Protein AF-A0A1Q6ZT71-F1 (afdb_monomer_lite)

pLDDT: mean 72.49, std 16.99, range [32.69, 92.81]

Structure (mmCIF, N/CA/C/O backbone):
data_AF-A0A1Q6ZT71-F1
#
_entry.id   AF-A0A1Q6ZT71-F1
#
loop_
_atom_site.group_PDB
_atom_site.id
_atom_site.type_symbol
_atom_site.label_atom_id
_atom_site.label_alt_id
_atom_site.label_comp_id
_atom_site.label_asym_id
_atom_site.label_entity_id
_atom_site.label_seq_id
_atom_site.pdbx_PDB_ins_code
_atom_site.Cartn_x
_atom_site.Cartn_y
_atom_site.Cartn_z
_atom_site.occupancy
_atom_site.B_iso_or_equiv
_atom_site.auth_seq_id
_atom_site.auth_comp_id
_atom_site.auth_asym_id
_atom_site.auth_atom_id
_atom_site.pdbx_PDB_model_num
ATOM 1 N N . MET A 1 1 ? -42.199 -24.895 22.092 1.00 34.44 1 MET A N 1
ATOM 2 C CA . MET A 1 1 ? -42.497 -23.673 22.866 1.00 34.44 1 MET A CA 1
ATOM 3 C C . MET A 1 1 ? -41.378 -23.485 23.872 1.00 34.44 1 MET A C 1
ATOM 5 O O . MET A 1 1 ? -41.255 -24.287 24.783 1.00 34.44 1 MET A O 1
ATOM 9 N N . THR A 1 2 ? -40.492 -22.522 23.643 1.00 38.66 2 THR A N 1
ATOM 10 C CA . THR A 1 2 ? -39.396 -22.176 24.557 1.00 38.66 2 THR A CA 1
ATOM 11 C C . THR A 1 2 ? -39.982 -21.386 25.724 1.00 38.66 2 THR A C 1
ATOM 13 O O . THR A 1 2 ? -40.155 -20.174 25.625 1.00 38.66 2 THR A O 1
ATOM 16 N N . THR A 1 3 ? -40.351 -22.063 26.812 1.00 49.91 3 THR A N 1
ATOM 17 C CA . THR A 1 3 ? -40.633 -21.382 28.080 1.00 49.91 3 THR A CA 1
ATOM 18 C C . THR A 1 3 ? -39.360 -20.661 28.517 1.00 49.91 3 THR A C 1
ATOM 20 O O . THR A 1 3 ? -38.264 -21.227 28.502 1.00 49.91 3 THR A O 1
ATOM 23 N N . SER A 1 4 ? -39.465 -19.360 28.792 1.00 68.44 4 SER A N 1
ATOM 24 C CA . SER A 1 4 ? -38.315 -18.566 29.213 1.00 68.44 4 SER A CA 1
ATOM 25 C C . SER A 1 4 ? -37.822 -19.088 30.563 1.00 68.44 4 SER A C 1
ATOM 27 O O . SER A 1 4 ? -38.607 -19.302 31.482 1.00 68.44 4 SER A O 1
ATOM 29 N N . ASP A 1 5 ? -36.510 -19.298 30.702 1.00 80.00 5 ASP A N 1
ATOM 30 C CA . ASP A 1 5 ? -35.925 -19.882 31.918 1.00 80.00 5 ASP A CA 1
ATOM 31 C C . ASP A 1 5 ? -36.259 -19.066 33.182 1.00 80.00 5 ASP A C 1
ATOM 33 O O . ASP A 1 5 ? -36.333 -19.616 34.274 1.00 80.00 5 ASP A O 1
ATOM 37 N N . SER A 1 6 ? -36.529 -17.766 33.027 1.00 82.38 6 SER A N 1
ATOM 38 C CA . SER A 1 6 ? -36.995 -16.875 34.093 1.00 82.38 6 SER A CA 1
ATOM 39 C C . SER A 1 6 ? -38.434 -17.161 34.541 1.00 82.38 6 SER A C 1
ATOM 41 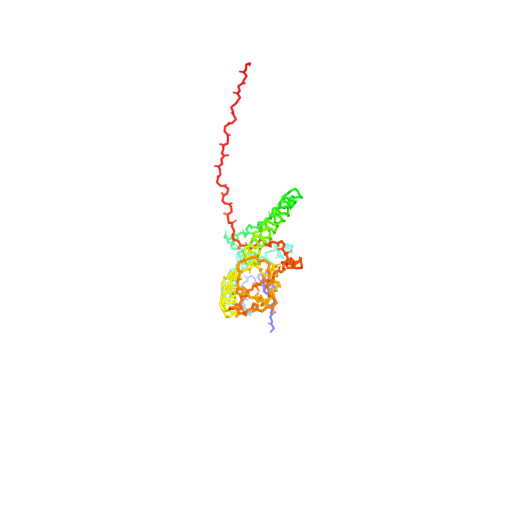O O . SER A 1 6 ? -38.710 -17.097 35.736 1.00 82.38 6 SER A O 1
ATOM 43 N N . ALA A 1 7 ? -39.344 -17.511 33.623 1.00 86.31 7 ALA A N 1
ATOM 44 C CA . ALA A 1 7 ? -40.731 -17.836 33.968 1.00 86.31 7 ALA A CA 1
ATOM 45 C C . ALA A 1 7 ? -40.812 -19.113 34.816 1.00 86.31 7 ALA A C 1
ATOM 47 O O . ALA A 1 7 ? -41.543 -19.156 35.804 1.00 86.31 7 ALA A O 1
ATOM 48 N N . ASP A 1 8 ? -39.993 -20.116 34.495 1.00 88.75 8 ASP A N 1
ATOM 49 C CA . ASP A 1 8 ? -39.930 -21.366 35.259 1.00 88.75 8 ASP A CA 1
ATOM 50 C C . ASP A 1 8 ? -39.398 -21.135 36.686 1.00 88.75 8 ASP A C 1
ATOM 52 O O . ASP A 1 8 ? -39.874 -21.755 37.638 1.00 88.75 8 ASP A O 1
ATOM 56 N N . ARG A 1 9 ? -38.440 -20.211 36.868 1.00 90.12 9 ARG A N 1
ATOM 57 C CA . ARG A 1 9 ? -37.902 -19.836 38.195 1.00 90.12 9 ARG A CA 1
ATOM 58 C C . ARG A 1 9 ? -38.950 -19.122 39.053 1.00 90.12 9 ARG A C 1
ATOM 60 O O . ARG A 1 9 ? -39.059 -19.423 40.239 1.00 90.12 9 ARG A O 1
ATOM 67 N N . ILE A 1 10 ? -39.736 -18.223 38.456 1.00 89.25 10 ILE A N 1
ATOM 68 C CA . ILE A 1 10 ? -40.850 -17.536 39.136 1.00 89.25 10 ILE A CA 1
ATOM 69 C C . ILE A 1 10 ? -41.932 -18.547 39.522 1.00 89.25 10 ILE A C 1
ATOM 71 O O . ILE A 1 10 ? -42.400 -18.557 40.659 1.00 89.25 10 ILE A O 1
ATOM 75 N N . ASN A 1 11 ? -42.284 -19.453 38.607 1.00 91.88 11 ASN A N 1
ATOM 76 C CA . ASN A 1 11 ? -43.250 -20.513 38.884 1.00 91.88 11 ASN A CA 1
ATOM 77 C C . ASN A 1 11 ? -42.773 -21.404 40.046 1.00 91.88 11 ASN A C 1
ATOM 79 O O . ASN A 1 11 ? -43.540 -21.654 40.973 1.00 91.88 11 ASN A O 1
ATOM 83 N N . LEU A 1 12 ? -41.492 -21.800 40.071 1.00 91.50 12 LEU A N 1
ATOM 84 C CA . LEU A 1 12 ? -40.918 -22.545 41.198 1.00 91.50 12 LEU A CA 1
ATOM 85 C C . LEU A 1 12 ? -41.068 -21.792 42.531 1.00 91.50 12 LEU A C 1
ATOM 87 O O . LEU A 1 12 ? -41.497 -22.399 43.511 1.00 91.50 12 LEU A O 1
ATOM 91 N N . PHE A 1 13 ? -40.759 -20.490 42.567 1.00 91.00 13 PHE A N 1
ATOM 92 C CA . PHE A 1 13 ? -40.900 -19.669 43.776 1.00 91.00 13 PHE A CA 1
ATOM 93 C C . PHE A 1 13 ? -42.335 -19.690 44.316 1.00 91.00 13 PHE A C 1
ATOM 95 O O . PHE A 1 13 ? -42.545 -19.980 45.494 1.00 91.00 13 PHE A O 1
ATOM 102 N N . HIS A 1 14 ? -43.333 -19.463 43.457 1.00 90.12 14 HIS A N 1
ATOM 103 C CA . HIS A 1 14 ? -44.736 -19.502 43.876 1.00 90.12 14 HIS A CA 1
ATOM 104 C C . HIS A 1 14 ? -45.157 -20.889 44.372 1.00 90.12 14 HIS A C 1
ATOM 106 O O . HIS A 1 14 ? -45.858 -20.993 45.377 1.00 90.12 14 HIS A O 1
ATOM 112 N N . ARG A 1 15 ? -44.708 -21.969 43.717 1.00 91.94 15 ARG A N 1
ATOM 113 C CA . ARG A 1 15 ? -45.039 -23.343 44.132 1.00 91.94 15 ARG A CA 1
ATOM 114 C C . ARG A 1 15 ? -44.452 -23.706 45.492 1.00 91.94 15 ARG A C 1
ATOM 116 O O . ARG A 1 15 ? -45.143 -24.354 46.266 1.00 91.94 15 ARG A O 1
ATOM 123 N N . MET A 1 16 ? -43.236 -23.252 45.798 1.00 90.81 16 MET A N 1
ATOM 124 C CA . MET A 1 16 ? -42.621 -23.449 47.116 1.00 90.81 16 MET A CA 1
ATOM 125 C C . MET A 1 16 ? -43.431 -22.794 48.245 1.00 90.81 16 MET A C 1
ATOM 127 O O . MET A 1 16 ? -43.514 -23.355 49.331 1.00 90.81 16 MET A O 1
ATOM 131 N N . HIS A 1 17 ? -44.044 -21.634 47.985 1.00 86.69 17 HIS A N 1
ATOM 132 C CA . HIS A 1 17 ? -44.846 -20.911 48.980 1.00 86.69 17 HIS A CA 1
ATOM 133 C C . HIS A 1 17 ? -46.266 -21.467 49.115 1.00 86.69 17 HIS A C 1
ATOM 135 O O . HIS A 1 17 ? -46.798 -21.536 50.218 1.00 86.69 17 HIS A O 1
ATOM 141 N N . LEU A 1 18 ? -46.882 -21.873 48.001 1.00 89.25 18 LEU A N 1
ATOM 142 C CA . LEU A 1 18 ? -48.225 -22.460 48.002 1.00 89.25 18 LEU A CA 1
ATOM 143 C C . LEU A 1 18 ? -48.242 -23.896 48.543 1.00 89.25 18 LEU A C 1
ATOM 145 O O . LEU A 1 18 ? -49.259 -24.339 49.072 1.00 89.25 18 LEU A O 1
ATOM 149 N N . HIS A 1 19 ? -47.135 -24.626 48.392 1.00 88.50 19 HIS A N 1
ATOM 150 C CA . HIS A 1 19 ? -47.026 -26.032 48.763 1.00 88.50 19 HIS A CA 1
ATOM 151 C C . HIS A 1 19 ? -45.699 -26.316 49.489 1.00 88.50 19 HIS A C 1
ATOM 153 O O . HIS A 1 19 ? -44.791 -26.909 48.898 1.00 88.50 19 HIS A O 1
ATOM 159 N N . PRO A 1 20 ? -45.571 -25.924 50.771 1.00 85.06 20 PRO A N 1
ATOM 160 C CA . PRO A 1 20 ? -44.346 -26.151 51.543 1.00 85.06 20 PRO A CA 1
ATOM 161 C C . PRO A 1 20 ? -44.025 -27.643 51.742 1.00 85.06 20 PRO A C 1
ATOM 163 O O . PRO A 1 20 ? -42.860 -28.002 51.894 1.00 85.06 20 PRO A O 1
ATOM 166 N N . ASP A 1 21 ? -45.034 -28.516 51.670 1.00 90.06 21 ASP A N 1
ATOM 167 C CA . ASP A 1 21 ? -44.891 -29.965 51.868 1.00 90.06 21 ASP A CA 1
ATOM 168 C C . ASP A 1 21 ? -44.486 -30.729 50.595 1.00 90.06 21 ASP A C 1
ATOM 170 O O . ASP A 1 21 ? -44.323 -31.952 50.617 1.00 90.06 21 ASP A O 1
ATOM 174 N N . TRP A 1 22 ? -44.354 -30.048 49.452 1.00 91.62 22 TRP A N 1
ATOM 175 C CA . TRP A 1 22 ? -44.015 -30.720 48.200 1.00 91.62 22 TRP A CA 1
ATOM 176 C C . TRP A 1 22 ? -42.551 -31.139 48.138 1.00 91.62 22 TRP A C 1
ATOM 178 O O . TRP A 1 22 ? -41.618 -30.377 48.398 1.00 91.62 22 TRP A O 1
ATOM 188 N N . THR A 1 23 ? -42.345 -32.369 47.678 1.00 92.81 23 THR A N 1
ATOM 189 C CA . THR A 1 23 ? -41.009 -32.890 47.399 1.00 92.81 23 THR A CA 1
ATOM 190 C C . THR A 1 23 ? -40.405 -32.217 46.160 1.00 92.81 23 THR A C 1
ATOM 192 O O . THR A 1 23 ? -41.104 -31.749 45.258 1.00 92.81 23 THR A O 1
ATOM 195 N N . GLN A 1 24 ? -39.073 -32.224 46.059 1.00 91.88 24 GLN A N 1
ATOM 196 C CA . GLN A 1 24 ? -38.352 -31.674 44.899 1.00 91.88 24 GLN A CA 1
ATOM 197 C C . GLN A 1 24 ? -38.750 -32.329 43.566 1.00 91.88 24 GLN A C 1
ATOM 199 O O . GLN A 1 24 ? -38.632 -31.705 42.513 1.00 91.88 24 GLN A O 1
ATOM 204 N N . GLU A 1 25 ? -39.215 -33.579 43.599 1.00 92.38 25 GLU A N 1
ATOM 205 C CA . GLU A 1 25 ? -39.693 -34.299 42.415 1.00 92.38 25 GLU A CA 1
ATOM 206 C C . GLU A 1 25 ? -41.052 -33.779 41.950 1.00 92.38 25 GLU A C 1
ATOM 208 O O . GLU A 1 25 ? -41.221 -33.505 40.763 1.00 92.38 25 GLU A O 1
ATOM 213 N N . GLN A 1 26 ? -41.978 -33.547 42.882 1.00 92.69 26 GLN A N 1
ATOM 214 C CA . GLN A 1 26 ? -43.288 -32.959 42.591 1.00 92.69 26 GLN A CA 1
ATOM 215 C C . GLN A 1 26 ? -43.157 -31.517 42.084 1.00 92.69 26 GLN A C 1
ATOM 217 O O . GLN A 1 26 ? -43.792 -31.147 41.097 1.00 92.69 26 GLN A O 1
ATOM 222 N N . LEU A 1 27 ? -42.262 -30.722 42.683 1.00 92.44 27 LEU A N 1
ATOM 223 C CA . LEU A 1 27 ? -41.936 -29.376 42.198 1.00 92.44 27 LEU A CA 1
ATOM 224 C C . LEU A 1 27 ? -41.345 -29.409 40.778 1.00 92.44 27 LEU A C 1
ATOM 226 O O . LEU A 1 27 ? -41.706 -28.588 39.935 1.00 92.44 27 LEU A O 1
ATOM 230 N N . GLY A 1 28 ? -40.469 -30.376 40.492 1.00 92.69 28 GLY A N 1
ATOM 231 C CA . GLY A 1 28 ? -39.879 -30.557 39.163 1.00 92.69 28 GLY A CA 1
ATOM 232 C C . GLY A 1 28 ? -40.916 -30.927 38.107 1.00 92.69 28 GLY A C 1
ATOM 233 O O . GLY A 1 28 ? -40.934 -30.328 37.033 1.00 92.69 28 GLY A O 1
ATOM 234 N N . GLN A 1 29 ? -41.825 -31.848 38.433 1.00 91.88 29 GLN A N 1
ATOM 235 C CA . GLN A 1 29 ? -42.936 -32.230 37.557 1.00 91.88 29 GLN A CA 1
ATOM 236 C C . GLN A 1 29 ? -43.878 -31.051 37.283 1.00 91.88 29 GLN A C 1
ATOM 238 O O . GLN A 1 29 ? -44.245 -30.826 36.133 1.00 91.88 29 GLN A O 1
ATOM 243 N N . ALA A 1 30 ? -44.212 -30.257 38.305 1.00 90.31 30 ALA A N 1
ATOM 244 C CA . ALA A 1 30 ? -45.113 -29.111 38.173 1.00 90.31 30 ALA A CA 1
ATOM 245 C C . ALA A 1 30 ? -44.533 -27.960 37.327 1.00 90.31 30 ALA A C 1
ATOM 247 O O . ALA A 1 30 ? -45.283 -27.252 36.655 1.00 90.31 30 ALA A O 1
ATOM 248 N N . VAL A 1 31 ? -43.211 -27.761 37.361 1.00 90.31 31 VAL A N 1
ATOM 249 C CA . VAL A 1 31 ? -42.509 -26.711 36.594 1.00 90.31 31 VAL A CA 1
ATOM 250 C C . VAL A 1 31 ? -41.981 -27.239 35.246 1.00 90.31 31 VAL A C 1
ATOM 252 O O . VAL A 1 31 ? -41.587 -26.458 34.386 1.00 90.31 31 VAL A O 1
ATOM 255 N N . GLY A 1 32 ? -41.980 -28.558 35.023 1.00 90.56 32 GLY A N 1
ATOM 256 C CA . GLY A 1 32 ? -41.437 -29.183 33.810 1.00 90.56 32 GLY A CA 1
ATOM 257 C C . GLY A 1 32 ? -39.904 -29.217 33.766 1.00 90.56 32 GLY A C 1
ATOM 258 O O . GLY A 1 32 ? -39.308 -29.127 32.692 1.00 90.56 32 GLY A O 1
ATOM 259 N N . ARG A 1 33 ? -39.237 -29.313 34.925 1.00 90.56 33 ARG A N 1
ATOM 260 C CA . ARG A 1 33 ? -37.768 -29.259 35.066 1.00 90.56 33 ARG A CA 1
ATOM 261 C C . ARG A 1 33 ? -37.219 -30.418 35.902 1.00 90.56 33 ARG A C 1
ATOM 263 O O . ARG A 1 33 ? -37.942 -31.113 36.607 1.00 90.56 33 ARG A O 1
ATOM 270 N N . SER A 1 34 ? -35.906 -30.643 35.821 1.00 91.00 34 SER A N 1
ATOM 271 C CA . SER A 1 34 ? -35.247 -31.737 36.543 1.00 91.00 34 SER A CA 1
ATOM 272 C C . SER A 1 34 ? -35.153 -31.473 38.051 1.00 91.00 34 SER A C 1
ATOM 274 O O . SER A 1 34 ? -34.990 -30.334 38.493 1.00 91.00 34 SER A O 1
ATOM 276 N N . LYS A 1 35 ? -35.120 -32.548 38.851 1.00 91.81 35 LYS A N 1
ATOM 277 C CA . LYS A 1 35 ? -34.871 -32.495 40.306 1.00 91.81 35 LYS A CA 1
ATOM 278 C C . LYS A 1 35 ? -33.600 -31.708 40.663 1.00 91.81 35 LYS A C 1
ATOM 280 O O . LYS A 1 35 ? -33.589 -30.928 41.608 1.00 91.81 35 LYS A O 1
ATOM 285 N N . SER A 1 36 ? -32.534 -31.860 39.872 1.00 88.44 36 SER A N 1
ATOM 286 C CA . SER A 1 36 ? -31.264 -31.139 40.058 1.00 88.44 36 SER A CA 1
ATOM 287 C C . SER A 1 36 ? -31.368 -29.631 39.797 1.00 88.44 36 SER A C 1
ATOM 289 O O . SER A 1 36 ? -30.655 -28.844 40.423 1.00 88.44 36 SER A O 1
ATOM 291 N N . TRP A 1 37 ? -32.254 -29.215 38.889 1.00 91.50 37 TRP A N 1
ATOM 292 C CA . TRP A 1 37 ? -32.551 -27.807 38.636 1.00 91.50 37 TRP A CA 1
ATOM 293 C C . TRP A 1 37 ? -33.351 -27.214 39.801 1.00 91.50 37 TRP A C 1
ATOM 295 O O . TRP A 1 37 ? -32.979 -26.155 40.305 1.00 91.50 37 TRP A O 1
ATOM 305 N N . VAL A 1 38 ? -34.362 -27.943 40.291 1.00 91.31 38 VAL A N 1
ATOM 306 C CA . VAL A 1 38 ? -35.176 -27.545 41.453 1.00 91.31 38 VAL A CA 1
ATOM 307 C C . VAL A 1 38 ? -34.314 -27.384 42.698 1.00 91.31 38 VAL A C 1
ATOM 309 O O . VAL A 1 38 ? -34.324 -26.313 43.288 1.00 91.31 38 VAL A O 1
ATOM 312 N N . TYR A 1 39 ? -33.502 -28.386 43.049 1.00 91.31 39 TYR A N 1
ATOM 313 C CA . TYR A 1 39 ? -32.598 -28.327 44.205 1.00 91.31 39 TYR A CA 1
ATOM 314 C C . TYR A 1 39 ? -31.731 -27.057 44.206 1.00 91.31 39 TYR A C 1
ATOM 316 O O . TYR A 1 39 ? -31.613 -26.355 45.212 1.00 91.31 39 TYR A O 1
ATOM 324 N N . LYS A 1 40 ? -31.148 -26.729 43.047 1.00 87.88 40 LYS A N 1
ATOM 325 C CA . LYS A 1 40 ? -30.286 -25.555 42.883 1.00 87.88 40 LYS A CA 1
ATOM 326 C C . LYS A 1 40 ? -31.046 -24.249 43.102 1.00 87.88 40 LYS A C 1
ATOM 328 O O . LYS A 1 40 ? -30.526 -23.354 43.765 1.00 87.88 40 LYS A O 1
ATOM 333 N N . TRP A 1 41 ? -32.220 -24.112 42.495 1.00 89.31 41 TRP A N 1
ATOM 334 C CA . TRP A 1 41 ? -32.980 -22.865 42.544 1.00 89.31 41 TRP A CA 1
ATOM 335 C C . TRP A 1 41 ? -33.749 -22.697 43.847 1.00 89.31 41 TRP A C 1
ATOM 337 O O . TRP A 1 41 ? -33.787 -21.583 44.352 1.00 89.31 41 TRP A O 1
ATOM 347 N N . GLN A 1 42 ? -34.221 -23.783 44.457 1.00 90.00 42 GLN A N 1
ATOM 348 C CA . GLN A 1 42 ? -34.782 -23.785 45.806 1.00 90.00 42 GLN A CA 1
ATOM 349 C C . GLN A 1 42 ? -33.805 -23.140 46.797 1.00 90.00 42 GLN A C 1
ATOM 351 O O . GLN A 1 42 ? -34.164 -22.184 47.471 1.00 90.00 42 GLN A O 1
ATOM 356 N N . LYS A 1 43 ? -32.534 -23.568 46.796 1.00 86.75 43 LYS A N 1
ATOM 357 C CA . LYS A 1 43 ? -31.487 -22.993 47.661 1.00 86.75 43 LYS A CA 1
ATOM 358 C C . LYS A 1 43 ? -31.195 -21.510 47.413 1.00 86.75 43 LYS A C 1
ATOM 360 O O . LYS A 1 43 ? -30.725 -20.829 48.313 1.00 86.75 43 LYS A O 1
ATOM 365 N N . ARG A 1 44 ? -31.423 -21.015 46.194 1.00 86.31 44 ARG A N 1
ATOM 366 C CA . ARG A 1 44 ? -31.201 -19.604 45.826 1.00 86.31 44 ARG A CA 1
ATOM 367 C C . ARG A 1 44 ? -32.402 -18.718 46.123 1.00 86.31 44 ARG A C 1
ATOM 369 O O . ARG A 1 44 ? -32.235 -17.527 46.333 1.00 86.31 44 ARG A O 1
ATOM 376 N N . LEU A 1 45 ? -33.592 -19.299 46.087 1.00 85.81 45 LEU A N 1
ATOM 377 C CA . LEU A 1 45 ? -34.851 -18.614 46.336 1.00 85.81 45 LEU A CA 1
ATOM 378 C C . LEU A 1 45 ? -35.223 -18.619 47.825 1.00 85.81 45 LEU A C 1
ATOM 380 O O . LEU A 1 45 ? -35.972 -17.758 48.254 1.00 85.81 45 LEU A O 1
ATOM 384 N N . GLU A 1 46 ? -34.653 -19.530 48.620 1.00 82.62 46 GLU A N 1
ATOM 385 C CA . GLU A 1 46 ? -34.806 -19.589 50.083 1.00 82.62 46 GLU A CA 1
ATOM 386 C C . GLU A 1 46 ? -34.314 -18.311 50.791 1.00 82.62 46 GLU A C 1
ATOM 388 O O . GLU A 1 46 ? -34.801 -17.978 51.864 1.00 82.62 46 GLU A O 1
ATOM 393 N N . SER A 1 47 ? -33.387 -17.558 50.185 1.00 76.62 47 SER A N 1
ATOM 394 C CA . SER A 1 47 ? -32.928 -16.268 50.719 1.00 76.62 47 SER A CA 1
ATOM 395 C C . SER A 1 47 ? -33.851 -15.086 50.395 1.00 76.62 47 SER A C 1
ATOM 397 O O . SER A 1 47 ? -33.554 -13.969 50.811 1.00 76.62 47 SER A O 1
ATOM 399 N N . VAL A 1 48 ? -34.921 -15.292 49.621 1.00 81.00 48 VAL A N 1
ATOM 400 C CA . VAL A 1 48 ? -35.870 -14.238 49.234 1.00 81.00 48 VAL A CA 1
ATOM 401 C C . VAL A 1 48 ? -37.019 -14.206 50.233 1.00 81.00 48 VAL A C 1
ATOM 403 O O . VAL A 1 48 ? -37.688 -15.214 50.442 1.00 81.00 48 VAL A O 1
ATOM 406 N N . SER A 1 49 ? -37.266 -13.042 50.834 1.00 74.06 49 SER A N 1
ATOM 407 C CA . SER A 1 49 ? -38.414 -12.847 51.721 1.00 74.06 49 SER A CA 1
ATOM 408 C C . SER A 1 49 ? -39.721 -12.847 50.923 1.00 74.06 49 SER A C 1
ATOM 410 O O . SER A 1 49 ? -39.812 -12.211 49.870 1.00 74.06 49 SER A O 1
ATOM 412 N N . ALA A 1 50 ? -40.752 -13.526 51.433 1.00 67.94 50 ALA A N 1
ATOM 413 C CA . ALA A 1 50 ? -42.083 -13.521 50.835 1.00 67.94 50 ALA A CA 1
ATOM 414 C C . ALA A 1 50 ? -42.664 -12.093 50.871 1.00 67.94 50 ALA A C 1
ATOM 416 O O . ALA A 1 50 ? -43.005 -11.588 51.938 1.00 67.94 50 ALA A O 1
ATOM 417 N N . GLY A 1 51 ? -42.737 -11.434 49.709 1.00 70.38 51 GLY A N 1
ATOM 418 C CA . GLY A 1 51 ? -43.235 -10.059 49.557 1.00 70.38 51 GLY A CA 1
ATOM 419 C C . GLY A 1 51 ? -42.223 -9.053 49.000 1.00 70.38 51 GLY A C 1
ATOM 420 O O . GLY A 1 51 ? -42.598 -7.912 48.747 1.00 70.38 51 GLY A O 1
ATOM 421 N N . ASP A 1 52 ? -40.966 -9.452 48.780 1.00 78.00 52 ASP A N 1
ATOM 422 C CA . ASP A 1 52 ? -39.979 -8.625 48.075 1.00 78.00 52 ASP A CA 1
ATOM 423 C C . ASP A 1 52 ? -39.892 -9.021 46.592 1.00 78.00 52 ASP A C 1
ATOM 425 O O . ASP A 1 52 ? -39.003 -9.762 46.156 1.00 78.00 52 ASP A O 1
ATOM 429 N N . ASP A 1 53 ? -40.853 -8.528 45.806 1.00 77.06 53 ASP A N 1
ATOM 430 C CA . ASP A 1 53 ? -40.919 -8.779 44.362 1.00 77.06 53 ASP A CA 1
ATOM 431 C C . ASP A 1 53 ? -39.674 -8.243 43.630 1.00 77.06 53 ASP A C 1
ATOM 433 O O . ASP A 1 53 ? -39.234 -8.820 42.632 1.00 77.06 53 ASP A O 1
ATOM 437 N N . GLY A 1 54 ? -39.056 -7.172 44.144 1.00 77.50 54 GLY A N 1
ATOM 438 C CA . GLY A 1 54 ? -37.832 -6.592 43.590 1.00 77.50 54 GLY A CA 1
ATOM 439 C C . GLY A 1 54 ? -36.641 -7.541 43.718 1.00 77.50 54 GLY A C 1
ATOM 440 O O . GLY A 1 54 ? -35.989 -7.853 42.714 1.00 77.50 54 GLY A O 1
ATOM 441 N N . ALA A 1 55 ? -36.407 -8.064 44.923 1.00 77.44 55 ALA A N 1
ATOM 442 C CA . ALA A 1 55 ? -35.357 -9.051 45.175 1.00 77.44 55 ALA A CA 1
ATOM 443 C C . ALA A 1 55 ? -35.607 -10.371 44.425 1.00 77.44 55 ALA A C 1
ATOM 445 O O . ALA A 1 55 ? -34.666 -10.984 43.905 1.00 77.44 55 ALA A O 1
ATOM 446 N N . LEU A 1 56 ? -36.873 -10.792 44.305 1.00 80.38 56 LEU A N 1
ATOM 447 C CA . LEU A 1 56 ? -37.248 -11.956 43.501 1.00 80.38 56 LEU A CA 1
ATOM 448 C C . LEU A 1 56 ? -36.862 -11.759 42.031 1.00 80.38 56 LEU A C 1
ATOM 450 O O . LEU A 1 56 ? -36.201 -12.623 41.446 1.00 80.38 56 LEU A O 1
ATOM 454 N N . HIS A 1 57 ? -37.246 -10.629 41.432 1.00 82.12 57 HIS A N 1
ATOM 455 C CA . HIS A 1 57 ? -36.917 -10.325 40.042 1.00 82.12 57 HIS A CA 1
ATOM 456 C C . HIS A 1 57 ? -35.402 -10.267 39.811 1.00 82.12 57 HIS A C 1
ATOM 458 O O . HIS A 1 57 ? -34.928 -10.795 38.802 1.00 82.12 57 HIS A O 1
ATOM 464 N N . GLU A 1 58 ? -34.630 -9.709 40.742 1.00 80.31 58 GLU A N 1
ATOM 465 C CA . GLU A 1 58 ? -33.168 -9.657 40.647 1.00 80.31 58 GLU A CA 1
ATOM 466 C C . GLU A 1 58 ? -32.536 -11.062 40.634 1.00 80.31 58 GLU A C 1
ATOM 468 O O . GLU A 1 58 ? -31.751 -11.395 39.738 1.00 80.31 58 GLU A O 1
ATOM 473 N N . ILE A 1 59 ? -32.930 -11.934 41.565 1.00 80.12 59 ILE A N 1
ATOM 474 C CA . ILE A 1 59 ? -32.389 -13.299 41.674 1.00 80.12 59 ILE A CA 1
ATOM 475 C C . ILE A 1 59 ? -32.840 -14.185 40.507 1.00 80.12 59 ILE A C 1
ATOM 477 O O . ILE A 1 59 ? -32.046 -14.974 39.980 1.00 80.12 59 ILE A O 1
ATOM 481 N N . VAL A 1 60 ? -34.087 -14.033 40.054 1.00 82.56 60 VAL A N 1
ATOM 482 C CA . VAL A 1 60 ? -34.630 -14.741 38.886 1.00 82.56 60 VAL A CA 1
ATOM 483 C C . VAL A 1 60 ? -33.923 -14.323 37.601 1.00 82.56 60 VAL A C 1
ATOM 485 O O . VAL A 1 60 ? -33.709 -15.178 36.744 1.00 82.56 60 VAL A O 1
ATOM 488 N N . GLN A 1 61 ? -33.552 -13.051 37.439 1.00 74.06 61 GLN A N 1
ATOM 489 C CA . GLN A 1 61 ? -32.774 -12.585 36.283 1.00 74.06 61 GLN A CA 1
ATOM 490 C C . GLN A 1 61 ? -31.281 -12.924 36.411 1.00 74.06 61 GLN A C 1
ATOM 492 O O . GLN A 1 61 ? -30.562 -12.961 35.408 1.00 74.06 61 GLN A O 1
ATOM 497 N N . GLY A 1 62 ? -30.823 -13.248 37.625 1.00 66.69 62 GLY A N 1
ATOM 498 C CA . GLY A 1 62 ? -29.481 -13.729 37.917 1.00 66.69 62 GLY A CA 1
ATOM 499 C C . GLY A 1 62 ? -29.079 -14.889 37.003 1.00 66.69 62 GLY A C 1
ATOM 500 O O . GLY A 1 62 ? -29.604 -16.006 37.070 1.00 66.69 62 GLY A O 1
ATOM 501 N N . GLN A 1 63 ? -28.126 -14.637 36.109 1.00 57.88 63 GLN A N 1
ATOM 502 C CA . GLN A 1 63 ? -27.551 -15.682 35.271 1.00 57.88 63 GLN A CA 1
ATOM 503 C C . GLN A 1 63 ? -26.668 -16.594 36.130 1.00 57.88 63 GLN A C 1
ATOM 505 O O . GLN A 1 63 ? -25.930 -16.134 37.001 1.00 57.88 63 GLN A O 1
ATOM 510 N N . SER A 1 64 ? -26.753 -17.908 35.890 1.00 52.81 64 SER A N 1
ATOM 511 C CA . SER A 1 64 ? -25.897 -18.921 36.517 1.00 52.81 64 SER A CA 1
ATOM 512 C C . SER A 1 64 ? -24.442 -18.464 36.503 1.00 52.81 64 SER A C 1
ATOM 514 O O . SER A 1 64 ? -23.882 -18.374 35.420 1.00 52.81 64 SER A O 1
ATOM 516 N N . HIS A 1 65 ? -23.897 -18.152 37.693 1.00 50.22 65 HIS A N 1
ATOM 517 C CA . HIS A 1 65 ? -22.551 -17.622 37.948 1.00 50.22 65 HIS A CA 1
ATOM 518 C C . HIS A 1 65 ? -21.843 -17.139 36.683 1.00 50.22 65 HIS A C 1
ATOM 520 O O . HIS A 1 65 ? -21.148 -17.916 36.022 1.00 50.22 65 HIS A O 1
ATOM 526 N N . ALA A 1 66 ? -21.985 -15.845 36.380 1.00 48.12 66 ALA A N 1
ATOM 527 C CA . ALA A 1 66 ? -21.011 -15.159 35.545 1.00 48.12 66 ALA A CA 1
ATOM 528 C C . ALA A 1 66 ? -19.613 -15.650 35.953 1.00 48.12 66 ALA A C 1
ATOM 530 O O . ALA A 1 66 ? -19.303 -15.718 37.148 1.00 48.12 66 ALA A O 1
ATOM 531 N N . ARG A 1 67 ? -18.838 -16.124 34.968 1.00 48.47 67 ARG A N 1
ATOM 532 C CA . ARG A 1 67 ? -17.565 -16.816 35.199 1.00 48.47 67 ARG A CA 1
ATOM 533 C C . ARG A 1 67 ? -16.759 -16.063 36.262 1.00 48.47 67 ARG A C 1
ATOM 535 O O . ARG A 1 67 ? -16.488 -14.881 36.083 1.00 48.47 67 ARG A O 1
ATOM 542 N N . LYS A 1 68 ? -16.327 -16.763 37.323 1.00 51.25 68 LY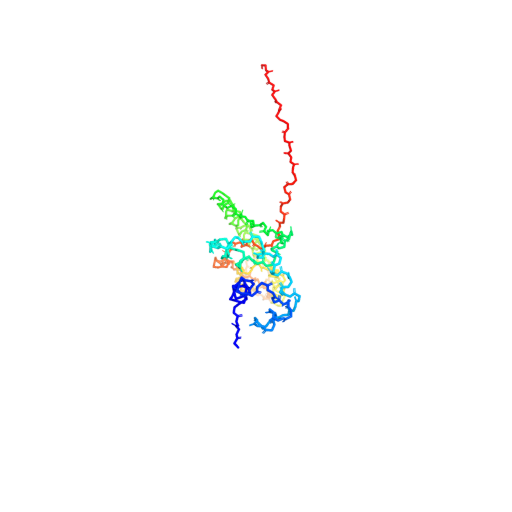S A N 1
ATOM 543 C CA . LYS A 1 68 ? -15.397 -16.219 38.339 1.00 51.25 68 LYS A CA 1
ATOM 544 C C . LYS A 1 68 ? -14.104 -15.676 37.707 1.00 51.25 68 LYS A C 1
ATOM 546 O O . LYS A 1 68 ? -13.431 -14.843 38.298 1.00 51.25 68 LYS A O 1
ATOM 551 N N . HIS A 1 69 ? -13.819 -16.109 36.480 1.00 54.09 69 HIS A N 1
ATOM 552 C CA . HIS A 1 69 ? -12.845 -15.523 35.573 1.00 54.09 69 HIS A CA 1
ATOM 553 C C . HIS A 1 69 ? -13.573 -14.989 34.332 1.00 54.09 69 HIS A C 1
ATOM 555 O O . HIS A 1 69 ? -13.862 -15.762 33.409 1.00 54.09 69 HIS A O 1
ATOM 561 N N . PRO A 1 70 ? -13.911 -13.689 34.291 1.00 57.91 70 PRO A N 1
ATOM 562 C CA . PRO A 1 70 ? -14.263 -13.038 33.039 1.00 57.91 70 PRO A CA 1
ATOM 563 C C . PRO A 1 70 ? -13.147 -13.331 32.024 1.00 57.91 70 PRO A C 1
ATOM 565 O O . PRO A 1 70 ? -11.978 -13.279 32.415 1.00 57.91 70 PRO A O 1
ATOM 568 N N . PRO A 1 71 ? -13.452 -13.668 30.754 1.00 60.19 71 PRO A N 1
ATOM 569 C CA . PRO A 1 71 ? -12.405 -13.688 29.742 1.00 60.19 71 PRO A CA 1
ATOM 570 C C . PRO A 1 71 ? -11.712 -12.327 29.788 1.00 60.19 71 PRO A C 1
ATOM 572 O O . PRO A 1 71 ? -12.392 -11.302 29.916 1.00 60.19 71 PRO A O 1
ATOM 575 N N . GLU A 1 72 ? -10.381 -12.342 29.767 1.00 65.75 72 GLU A N 1
ATOM 576 C CA . GLU A 1 72 ? -9.561 -11.137 29.815 1.00 65.75 72 GLU A CA 1
ATOM 577 C C . GLU A 1 72 ? -10.151 -10.126 28.827 1.00 65.75 72 GLU A C 1
ATOM 579 O O . GLU A 1 72 ? -10.391 -10.452 27.657 1.00 65.75 72 GLU A O 1
ATOM 584 N N . ARG A 1 73 ? -10.521 -8.933 29.316 1.00 60.59 73 ARG A N 1
ATOM 585 C CA . ARG A 1 73 ? -11.014 -7.876 28.434 1.00 60.59 73 ARG A CA 1
ATOM 586 C C . ARG A 1 73 ? -9.915 -7.674 27.404 1.00 60.59 73 ARG A C 1
ATOM 588 O O . ARG A 1 73 ? -8.812 -7.305 27.780 1.00 60.59 73 ARG A O 1
ATOM 595 N N . LEU A 1 74 ? -10.208 -7.930 26.129 1.00 62.88 74 LEU A N 1
ATOM 596 C CA . LEU A 1 74 ? -9.317 -7.521 25.053 1.00 62.88 74 LEU A CA 1
ATOM 597 C C . LEU A 1 74 ? -9.130 -6.017 25.221 1.00 62.88 74 LEU A C 1
ATOM 599 O O . LEU A 1 74 ? -10.066 -5.250 24.966 1.00 62.88 74 LEU A O 1
ATOM 603 N N . ASP A 1 75 ? -7.965 -5.615 25.723 1.00 60.31 75 ASP A N 1
ATOM 604 C CA . ASP A 1 75 ? -7.593 -4.218 25.835 1.00 60.31 75 ASP A CA 1
ATOM 605 C C . ASP A 1 75 ? -7.767 -3.608 24.447 1.00 60.31 75 ASP A C 1
ATOM 607 O O . ASP A 1 75 ? -7.074 -3.942 23.482 1.00 60.31 75 ASP A O 1
ATOM 611 N N . ARG A 1 76 ? -8.787 -2.759 24.313 1.00 62.81 76 ARG A N 1
ATOM 612 C CA . ARG A 1 76 ? -9.031 -2.022 23.080 1.00 62.81 76 ARG A CA 1
ATOM 613 C C . ARG A 1 76 ? -7.925 -0.988 22.976 1.00 62.81 76 ARG A C 1
ATOM 615 O O . ARG A 1 76 ? -7.992 0.070 23.595 1.00 62.81 76 ARG A O 1
ATOM 622 N N . TRP A 1 77 ? -6.901 -1.305 22.197 1.00 70.00 77 TRP A N 1
ATOM 623 C CA . TRP A 1 77 ? -5.833 -0.371 21.876 1.00 70.00 77 TRP A CA 1
ATOM 624 C C . TRP A 1 77 ? -6.423 0.858 21.181 1.00 70.00 77 TRP A C 1
ATOM 626 O O . TRP A 1 77 ? -6.874 0.790 20.037 1.00 70.00 77 TRP A O 1
ATOM 636 N N . VAL A 1 78 ? -6.416 2.000 21.870 1.00 69.31 78 VAL A N 1
ATOM 637 C CA . VAL A 1 78 ? -6.750 3.288 21.260 1.00 69.31 78 VAL A CA 1
ATOM 638 C C . VAL A 1 78 ? -5.493 3.823 20.589 1.00 69.31 78 VAL A C 1
ATOM 640 O O . VAL A 1 78 ? -4.551 4.281 21.236 1.00 69.31 78 VAL A O 1
ATOM 643 N N . VAL A 1 79 ? -5.473 3.770 19.262 1.00 72.31 79 VAL A N 1
ATOM 644 C CA . VAL A 1 79 ? -4.415 4.389 18.468 1.00 72.31 79 VAL A CA 1
ATOM 645 C C . VAL A 1 79 ? -4.670 5.897 18.408 1.00 72.31 79 VAL A C 1
ATOM 647 O O . VAL A 1 79 ? -5.416 6.379 17.559 1.00 72.31 79 VAL A O 1
ATOM 650 N N . VAL A 1 80 ? -4.048 6.664 19.306 1.00 70.25 80 VAL A N 1
ATOM 651 C CA . VAL A 1 80 ? -4.140 8.134 19.286 1.00 70.25 80 VAL A CA 1
ATOM 652 C C . VAL A 1 80 ? -3.211 8.689 18.203 1.00 70.25 80 VAL A C 1
ATOM 654 O O . VAL A 1 80 ? -1.989 8.532 18.262 1.00 70.25 80 VAL A O 1
ATOM 657 N N . ARG A 1 81 ? -3.786 9.352 17.195 1.00 73.50 81 ARG A N 1
ATOM 658 C CA . ARG A 1 81 ? -3.046 10.096 16.166 1.00 73.50 81 ARG A CA 1
ATOM 659 C C . ARG A 1 81 ? -3.174 11.584 16.452 1.00 73.50 81 ARG A C 1
ATOM 661 O O . ARG A 1 81 ? -4.251 12.152 16.328 1.00 73.50 81 ARG A O 1
ATOM 668 N N . THR A 1 82 ? -2.071 12.232 16.816 1.00 87.56 82 THR A N 1
ATOM 669 C CA . THR A 1 82 ? -2.038 13.699 16.880 1.00 87.56 82 THR A CA 1
ATOM 670 C C . THR A 1 82 ? -1.877 14.269 15.475 1.00 87.56 82 THR A C 1
ATOM 672 O O . THR A 1 82 ? -1.230 13.651 14.622 1.00 87.56 82 THR A O 1
ATOM 675 N N . GLN A 1 83 ? -2.390 15.474 15.229 1.00 85.44 83 GLN A N 1
ATOM 676 C CA . GLN A 1 83 ? -2.243 16.137 13.929 1.00 85.44 83 GLN A CA 1
ATOM 677 C C . GLN A 1 83 ? -0.764 16.288 13.524 1.00 85.44 83 GLN A C 1
ATOM 679 O O . GLN A 1 83 ? -0.409 16.081 12.366 1.00 85.44 83 GLN A O 1
ATOM 684 N N . ALA A 1 84 ? 0.125 16.550 14.488 1.00 84.75 84 ALA A N 1
ATOM 685 C CA . ALA A 1 84 ? 1.568 16.608 14.257 1.00 84.75 84 ALA A CA 1
ATOM 686 C C . ALA A 1 84 ? 2.168 15.252 13.833 1.00 84.75 84 ALA A C 1
ATOM 688 O O . ALA A 1 84 ? 3.067 15.208 12.994 1.00 84.75 84 ALA A O 1
ATOM 689 N N . SER A 1 85 ? 1.691 14.132 14.391 1.00 78.88 85 SER A N 1
ATOM 690 C CA . SER A 1 85 ? 2.125 12.792 13.959 1.00 78.88 85 SER A CA 1
ATOM 691 C C . SER A 1 85 ? 1.652 12.465 12.542 1.00 78.88 85 SER A C 1
ATOM 693 O O . SER A 1 85 ? 2.427 11.934 11.749 1.00 78.88 85 SER A O 1
ATOM 695 N N . LEU A 1 86 ? 0.423 12.863 12.199 1.00 86.44 86 LEU A N 1
ATOM 696 C CA . LEU A 1 86 ? -0.133 12.672 10.865 1.00 86.44 86 LEU A CA 1
ATOM 697 C C . LEU A 1 86 ? 0.653 13.470 9.819 1.00 86.44 86 LEU A C 1
ATOM 699 O O . LEU A 1 86 ? 1.063 12.903 8.810 1.00 86.44 86 LEU A O 1
ATOM 703 N N . ARG A 1 87 ? 0.941 14.750 10.095 1.00 86.94 87 ARG A N 1
ATOM 704 C CA . ARG A 1 87 ? 1.738 15.607 9.202 1.00 86.94 87 ARG A CA 1
ATOM 705 C C . ARG A 1 87 ? 3.132 15.033 8.946 1.00 86.94 87 ARG A C 1
ATOM 707 O O . ARG A 1 87 ? 3.563 14.983 7.800 1.00 86.94 87 ARG A O 1
ATOM 714 N N . ARG A 1 88 ? 3.818 14.537 9.985 1.00 86.12 88 ARG A N 1
ATOM 715 C CA . ARG A 1 88 ? 5.134 13.890 9.827 1.00 86.12 88 ARG A CA 1
ATOM 716 C C . ARG A 1 88 ? 5.059 12.612 8.993 1.00 86.12 88 ARG A C 1
ATOM 718 O O . ARG A 1 88 ? 5.915 12.402 8.140 1.00 86.12 88 ARG A O 1
ATOM 725 N N . ALA A 1 89 ? 4.040 11.780 9.206 1.00 86.12 89 ALA A N 1
ATOM 726 C CA . ALA A 1 89 ? 3.838 10.570 8.409 1.00 86.12 89 ALA A CA 1
ATOM 727 C C . ALA A 1 89 ? 3.577 10.903 6.929 1.00 86.12 89 ALA A C 1
ATOM 729 O O . ALA A 1 89 ? 4.173 10.290 6.047 1.00 86.12 89 ALA A O 1
ATOM 730 N N . GLN A 1 90 ? 2.757 11.923 6.657 1.00 87.44 90 GLN A N 1
ATOM 731 C CA . GLN A 1 90 ? 2.503 12.420 5.302 1.00 87.44 90 GLN A CA 1
ATOM 732 C C . GLN A 1 90 ? 3.776 12.953 4.638 1.00 87.44 90 GLN A C 1
ATOM 734 O O . GLN A 1 90 ? 4.084 12.566 3.514 1.00 87.44 90 GLN A O 1
ATOM 739 N N . GLN A 1 91 ? 4.545 13.791 5.338 1.00 89.69 91 GLN A N 1
ATOM 740 C CA . GLN A 1 91 ? 5.817 14.315 4.831 1.00 89.69 91 GLN A CA 1
ATOM 741 C C . GLN A 1 91 ? 6.822 13.195 4.550 1.00 89.69 91 GLN A C 1
ATOM 743 O O . GLN A 1 91 ? 7.470 13.197 3.507 1.00 89.69 91 GLN A O 1
ATOM 748 N N . SER A 1 92 ? 6.927 12.209 5.445 1.00 87.62 92 SER A N 1
ATOM 749 C CA . SER A 1 92 ? 7.812 11.059 5.256 1.00 87.62 92 SER A CA 1
ATOM 750 C C . SER A 1 92 ? 7.418 10.236 4.029 1.00 87.62 92 SER A C 1
ATOM 752 O O . SER A 1 92 ? 8.283 9.917 3.213 1.00 87.62 92 SER A O 1
ATOM 754 N N . MET A 1 93 ? 6.121 9.970 3.841 1.00 86.94 93 MET A N 1
ATOM 755 C CA . MET A 1 93 ? 5.623 9.280 2.651 1.00 86.94 93 MET A CA 1
ATOM 756 C C . MET A 1 93 ? 5.912 10.080 1.376 1.00 86.94 93 MET A C 1
ATOM 758 O O . MET A 1 93 ? 6.419 9.523 0.406 1.00 86.94 93 MET A O 1
ATOM 762 N N . GLN A 1 94 ? 5.661 11.391 1.383 1.00 86.94 94 GLN A N 1
ATOM 763 C CA . GLN A 1 94 ? 5.943 12.247 0.229 1.00 86.94 94 GLN A CA 1
ATOM 764 C C . GLN A 1 94 ? 7.435 12.244 -0.122 1.00 86.94 94 GLN A C 1
ATOM 766 O O . GLN A 1 94 ? 7.806 12.173 -1.295 1.00 86.94 94 GLN A O 1
ATOM 771 N N . GLN A 1 95 ? 8.302 12.258 0.891 1.00 90.38 95 GLN A N 1
ATOM 772 C CA . GLN A 1 95 ? 9.743 12.169 0.696 1.00 90.38 95 GLN A CA 1
ATOM 773 C C . GLN A 1 95 ? 10.159 10.817 0.100 1.00 90.38 95 GLN A C 1
ATOM 775 O O . GLN A 1 95 ? 11.054 10.777 -0.743 1.00 90.38 95 GLN A O 1
ATOM 780 N N . GLN A 1 96 ? 9.527 9.715 0.517 1.00 88.25 96 GLN A N 1
ATOM 781 C CA . GLN A 1 96 ? 9.770 8.386 -0.056 1.00 88.25 96 GLN A CA 1
ATOM 782 C C . GLN A 1 96 ? 9.350 8.322 -1.526 1.00 88.25 96 GLN A C 1
ATOM 784 O O . GLN A 1 96 ? 10.129 7.847 -2.352 1.00 88.25 96 GLN A O 1
ATOM 789 N N . VAL A 1 97 ? 8.172 8.856 -1.862 1.00 88.81 97 VAL A N 1
ATOM 790 C CA . VAL A 1 97 ? 7.688 8.950 -3.249 1.00 88.81 97 VAL A CA 1
ATOM 791 C C . VAL A 1 97 ? 8.670 9.751 -4.102 1.00 88.81 97 VAL A C 1
ATOM 793 O O . VAL A 1 97 ? 9.123 9.261 -5.134 1.00 88.81 97 VAL A O 1
ATOM 796 N N . SER A 1 98 ? 9.067 10.939 -3.636 1.00 87.50 98 SER A N 1
ATOM 797 C CA . SER A 1 98 ? 10.011 11.806 -4.350 1.00 87.50 98 SER A CA 1
ATOM 798 C C . SER A 1 98 ? 11.376 11.138 -4.560 1.00 87.50 98 SER A C 1
ATOM 800 O O . SER A 1 98 ? 11.910 11.162 -5.666 1.00 87.50 98 SER A O 1
ATOM 802 N N . ARG A 1 99 ? 11.926 10.471 -3.536 1.00 89.69 99 ARG A N 1
ATOM 803 C CA . ARG A 1 99 ? 13.207 9.747 -3.651 1.00 89.69 99 ARG A CA 1
ATOM 804 C C . ARG A 1 99 ? 13.135 8.588 -4.639 1.00 89.69 99 ARG A C 1
ATOM 806 O O . ARG A 1 99 ? 14.068 8.386 -5.415 1.00 89.69 99 ARG A O 1
ATOM 813 N N . ALA A 1 100 ? 12.047 7.825 -4.608 1.00 86.81 100 ALA A N 1
ATOM 814 C CA . ALA A 1 100 ? 11.848 6.717 -5.531 1.00 86.81 100 ALA A CA 1
ATOM 815 C C . ALA A 1 100 ? 11.702 7.208 -6.976 1.00 86.81 100 ALA A C 1
ATOM 817 O O . ALA A 1 100 ? 12.312 6.621 -7.868 1.00 86.81 100 ALA A O 1
ATOM 818 N N . GLN A 1 101 ? 10.959 8.300 -7.196 1.00 86.62 101 GLN A N 1
ATOM 819 C CA . GLN A 1 101 ? 10.855 8.948 -8.503 1.00 86.62 101 GLN A CA 1
ATOM 820 C C . GLN A 1 101 ? 12.234 9.388 -9.005 1.00 86.62 101 GLN A C 1
ATOM 822 O O . GLN A 1 101 ? 12.636 8.952 -10.078 1.00 86.62 101 GLN A O 1
ATOM 827 N N . ALA A 1 102 ? 12.993 10.146 -8.207 1.00 87.25 102 ALA A N 1
ATOM 828 C CA . ALA A 1 102 ? 14.322 10.626 -8.594 1.00 87.25 102 ALA A CA 1
ATOM 829 C C . ALA A 1 102 ? 15.290 9.472 -8.918 1.00 87.25 102 ALA A C 1
ATOM 831 O O . ALA A 1 102 ? 16.021 9.514 -9.904 1.00 87.25 102 ALA A O 1
ATOM 832 N N . THR A 1 103 ? 15.250 8.392 -8.129 1.00 88.56 103 THR A N 1
ATOM 833 C CA . THR A 1 103 ? 16.049 7.182 -8.398 1.00 88.56 103 THR A CA 1
ATOM 834 C C . THR A 1 103 ? 15.673 6.553 -9.740 1.00 88.56 103 THR A C 1
ATOM 836 O O . THR A 1 103 ? 16.532 6.065 -10.475 1.00 88.56 103 THR A O 1
ATOM 839 N N . LEU A 1 104 ? 14.380 6.539 -10.066 1.00 83.56 104 LEU A N 1
ATOM 840 C CA . LEU A 1 104 ? 13.881 5.972 -11.310 1.00 83.56 104 LEU A CA 1
ATOM 841 C C . LEU A 1 104 ? 14.207 6.856 -12.513 1.00 83.56 104 LEU A C 1
ATOM 843 O O . LEU A 1 104 ? 14.610 6.320 -13.538 1.00 83.56 104 LEU A O 1
ATOM 847 N N . GLU A 1 105 ? 14.077 8.175 -12.381 1.00 86.19 105 GLU A N 1
ATOM 848 C CA . GLU A 1 105 ? 14.487 9.163 -13.385 1.00 86.19 105 GLU A CA 1
ATOM 849 C C . GLU A 1 105 ? 15.978 9.042 -13.686 1.00 86.19 105 GLU A C 1
ATOM 851 O O . GLU A 1 105 ? 16.361 8.960 -14.849 1.00 86.19 105 GLU A O 1
ATOM 856 N N . GLN A 1 106 ? 16.817 8.912 -12.657 1.00 87.88 106 GLN A N 1
ATOM 857 C CA . GLN A 1 106 ? 18.248 8.685 -12.837 1.00 87.88 106 GLN A CA 1
ATOM 858 C C . GLN A 1 106 ? 18.526 7.372 -13.586 1.00 87.88 106 GLN A C 1
ATOM 860 O O . GLN A 1 106 ? 19.317 7.352 -14.529 1.00 87.88 106 GLN A O 1
ATOM 865 N N . LYS A 1 107 ? 17.851 6.272 -13.222 1.00 83.94 107 LYS A N 1
ATOM 866 C CA . LYS A 1 107 ? 17.966 4.998 -13.956 1.00 83.94 107 LYS A CA 1
ATOM 867 C C . LYS A 1 107 ? 17.524 5.136 -15.414 1.00 83.94 107 LYS A C 1
ATOM 869 O O . LYS A 1 107 ? 18.217 4.648 -16.299 1.00 83.94 107 LYS A O 1
ATOM 874 N N . CYS A 1 108 ? 16.411 5.821 -15.661 1.00 82.38 108 CYS A N 1
ATOM 875 C CA . CYS A 1 108 ? 15.886 6.089 -17.000 1.00 82.38 108 CYS A CA 1
ATOM 876 C C . CYS A 1 108 ? 16.861 6.944 -17.824 1.00 82.38 108 CYS A C 1
ATOM 878 O O . CYS A 1 108 ? 17.117 6.631 -18.984 1.00 82.38 108 CYS A O 1
ATOM 880 N N . TRP A 1 109 ? 17.504 7.938 -17.206 1.00 85.25 109 TRP A N 1
ATOM 881 C CA . TRP A 1 109 ? 18.562 8.732 -17.832 1.00 85.25 109 TRP A CA 1
ATOM 882 C C . TRP A 1 109 ? 19.776 7.876 -18.220 1.00 85.25 109 TRP A C 1
ATOM 884 O O . TRP A 1 109 ? 20.235 7.931 -19.361 1.00 85.25 109 TRP A O 1
ATOM 894 N N . HIS A 1 110 ? 20.274 7.030 -17.310 1.00 83.50 110 HIS A N 1
ATOM 895 C CA . HIS A 1 110 ? 21.374 6.108 -17.620 1.00 83.50 110 HIS A CA 1
ATOM 896 C C . HIS A 1 110 ? 21.003 5.135 -18.744 1.00 83.50 110 HIS A C 1
ATOM 898 O O . HIS A 1 110 ? 21.827 4.850 -19.613 1.00 83.50 110 HIS A O 1
ATOM 904 N N . PHE A 1 111 ? 19.760 4.654 -18.743 1.00 78.00 111 PHE A N 1
ATOM 905 C CA . PHE A 1 111 ? 19.247 3.732 -19.745 1.00 78.00 111 PHE A CA 1
ATOM 906 C C . PHE A 1 111 ? 19.116 4.390 -21.126 1.00 78.00 111 PHE A C 1
ATOM 908 O O . PHE A 1 111 ? 19.567 3.818 -22.115 1.00 78.00 111 PHE A O 1
ATOM 915 N N . SER A 1 112 ? 18.608 5.624 -21.187 1.00 78.38 112 SER A N 1
ATOM 916 C CA . SER A 1 112 ? 18.485 6.402 -22.427 1.00 78.38 112 SER A CA 1
ATOM 917 C C . SER A 1 112 ? 19.837 6.738 -23.061 1.00 78.38 112 SER A C 1
ATOM 919 O O . SER A 1 112 ? 19.934 6.863 -24.282 1.00 78.38 112 SER A O 1
ATOM 921 N N . ASN A 1 113 ? 20.892 6.862 -22.253 1.00 81.75 113 ASN A N 1
ATOM 922 C CA . ASN A 1 113 ? 22.250 7.113 -22.741 1.00 81.75 113 ASN A CA 1
ATOM 923 C C . ASN A 1 113 ? 22.999 5.837 -23.148 1.00 81.75 113 ASN A C 1
ATOM 925 O O . ASN A 1 113 ? 24.058 5.914 -23.777 1.00 81.75 113 ASN A O 1
ATOM 929 N N . ARG A 1 114 ? 22.468 4.656 -22.821 1.00 83.00 114 ARG A N 1
ATOM 930 C CA . ARG A 1 114 ? 23.050 3.376 -23.222 1.00 83.00 114 ARG A CA 1
ATOM 931 C C . ARG A 1 114 ? 22.645 3.045 -24.659 1.00 83.00 114 ARG A C 1
ATOM 933 O O . ARG A 1 114 ? 21.526 3.310 -25.086 1.00 83.00 114 ARG A O 1
A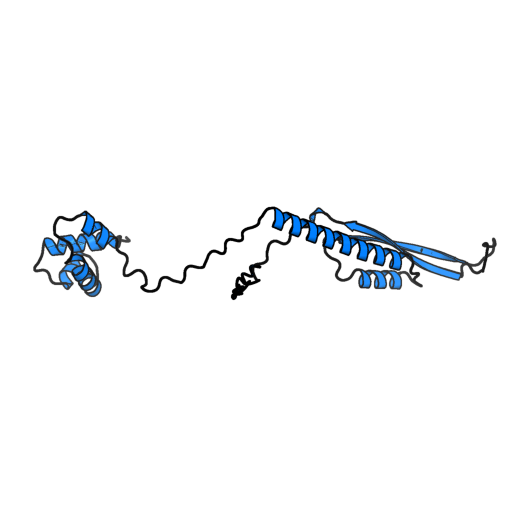TOM 940 N N . ARG A 1 115 ? 23.575 2.461 -25.413 1.00 80.38 115 ARG A N 1
ATOM 941 C CA . ARG A 1 115 ? 23.358 2.015 -26.794 1.00 80.38 115 ARG A CA 1
ATOM 942 C C . ARG A 1 115 ? 23.419 0.499 -26.857 1.00 80.38 115 ARG A C 1
ATOM 944 O O . ARG A 1 115 ? 24.338 -0.101 -26.298 1.00 80.38 115 ARG A O 1
ATOM 951 N N . PHE A 1 116 ? 22.444 -0.099 -27.524 1.00 82.88 116 PHE A N 1
ATOM 952 C CA . PHE A 1 116 ? 22.334 -1.542 -27.703 1.00 82.88 116 PHE A CA 1
ATOM 953 C C . PHE A 1 116 ? 22.602 -1.916 -29.159 1.00 82.88 116 PHE A C 1
ATOM 955 O O . PHE A 1 116 ? 22.272 -1.162 -30.075 1.00 82.88 116 PHE A O 1
ATOM 962 N N . ALA A 1 117 ? 23.214 -3.081 -29.366 1.00 77.62 117 ALA A N 1
ATOM 963 C CA . ALA A 1 117 ? 23.525 -3.586 -30.700 1.00 77.62 117 ALA A CA 1
ATOM 964 C C . ALA A 1 117 ? 22.273 -4.091 -31.438 1.00 77.62 117 ALA A C 1
ATOM 966 O O . ALA A 1 117 ? 22.227 -4.049 -32.663 1.00 77.62 117 ALA A O 1
ATOM 967 N N . CYS A 1 118 ? 21.246 -4.535 -30.707 1.00 78.69 118 CYS A N 1
ATOM 968 C CA . CYS A 1 118 ? 19.977 -4.967 -31.279 1.00 78.69 118 CYS A CA 1
ATOM 969 C C . CYS A 1 118 ? 18.775 -4.566 -30.406 1.00 78.69 118 CYS A C 1
ATOM 971 O O . CYS A 1 118 ? 18.916 -4.261 -29.219 1.00 78.69 118 CYS A O 1
ATOM 973 N N . GLU A 1 119 ? 17.582 -4.581 -31.004 1.00 80.00 119 GLU A N 1
ATOM 974 C CA . GLU A 1 119 ? 16.316 -4.253 -30.334 1.00 80.00 119 GLU A CA 1
ATOM 975 C C . GLU A 1 119 ? 15.997 -5.222 -29.188 1.00 80.00 119 GLU A C 1
ATOM 977 O O . GLU A 1 119 ? 15.564 -4.806 -28.114 1.00 80.00 119 GLU A O 1
ATOM 982 N N . ALA A 1 120 ? 16.240 -6.520 -29.403 1.00 82.50 120 ALA A N 1
ATOM 983 C CA . ALA A 1 120 ? 15.961 -7.561 -28.420 1.00 82.50 120 ALA A CA 1
ATOM 984 C C . ALA A 1 120 ? 16.781 -7.364 -27.134 1.00 82.50 120 ALA A C 1
ATOM 986 O O . ALA A 1 120 ? 16.234 -7.476 -26.037 1.00 82.50 120 ALA A O 1
ATOM 987 N N . ASP A 1 121 ? 18.055 -6.980 -27.257 1.00 84.56 121 ASP A N 1
ATOM 988 C CA . ASP A 1 121 ? 18.913 -6.671 -26.109 1.00 84.56 121 ASP A CA 1
ATOM 989 C C . ASP A 1 121 ? 18.417 -5.440 -25.348 1.00 84.56 121 ASP A C 1
ATOM 991 O O . ASP A 1 121 ? 18.417 -5.432 -24.114 1.00 84.56 121 ASP A O 1
ATOM 995 N N . ALA A 1 122 ? 17.969 -4.411 -26.075 1.00 80.56 122 ALA A N 1
ATOM 996 C CA . ALA A 1 122 ? 17.396 -3.211 -25.478 1.00 80.56 122 ALA A CA 1
ATOM 997 C C . ALA A 1 122 ? 16.118 -3.542 -24.690 1.00 80.56 122 ALA A C 1
ATOM 999 O O . ALA A 1 122 ? 15.976 -3.116 -23.541 1.00 80.56 122 ALA A O 1
ATOM 1000 N N . ARG A 1 123 ? 15.224 -4.365 -25.255 1.00 81.12 123 ARG A N 1
ATOM 1001 C CA . ARG A 1 123 ? 13.992 -4.814 -24.585 1.00 81.12 123 ARG A CA 1
ATOM 1002 C C . ARG A 1 123 ? 14.284 -5.686 -23.361 1.00 81.12 123 ARG A C 1
ATOM 1004 O O . ARG A 1 123 ? 13.742 -5.428 -22.291 1.00 81.12 123 ARG A O 1
ATOM 1011 N N . ALA A 1 124 ? 15.186 -6.659 -23.470 1.00 85.50 124 ALA A N 1
ATOM 1012 C CA . ALA A 1 124 ? 15.547 -7.527 -22.347 1.00 85.50 124 ALA A C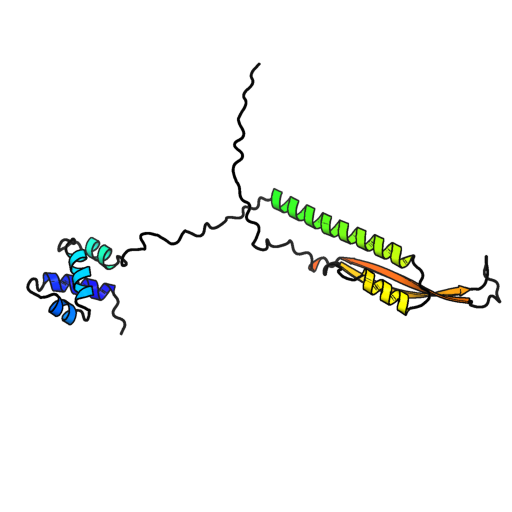A 1
ATOM 1013 C C . ALA A 1 124 ? 16.237 -6.757 -21.205 1.00 85.50 124 ALA A C 1
ATOM 1015 O O . ALA A 1 124 ? 16.034 -7.050 -20.023 1.00 85.50 124 ALA A O 1
ATOM 1016 N N . ALA A 1 125 ? 17.067 -5.761 -21.536 1.00 83.88 125 ALA A N 1
ATOM 1017 C CA . ALA A 1 125 ? 17.670 -4.878 -20.543 1.00 83.88 125 ALA A CA 1
ATOM 1018 C C . ALA A 1 125 ? 16.618 -4.005 -19.850 1.00 83.88 125 ALA A C 1
ATOM 1020 O O . ALA A 1 125 ? 16.664 -3.869 -18.627 1.00 83.88 125 ALA A O 1
ATOM 1021 N N . LEU A 1 126 ? 15.647 -3.493 -20.610 1.00 81.06 126 LEU A N 1
ATOM 1022 C CA . LEU A 1 126 ? 14.527 -2.742 -20.066 1.00 81.06 126 LEU A CA 1
ATOM 1023 C C . LEU A 1 126 ? 13.734 -3.598 -19.073 1.00 81.06 126 LEU A C 1
ATOM 1025 O O . LEU A 1 126 ? 13.620 -3.223 -17.913 1.00 81.06 126 LEU A O 1
ATOM 1029 N N . GLU A 1 127 ? 13.244 -4.770 -19.476 1.00 83.25 127 GLU A N 1
ATOM 1030 C CA . GLU A 1 127 ? 12.452 -5.650 -18.602 1.00 83.25 127 GLU A CA 1
ATOM 1031 C C . GLU A 1 127 ? 13.172 -5.983 -17.289 1.00 83.25 127 GLU A C 1
ATOM 1033 O O . GLU A 1 127 ? 12.556 -5.982 -16.219 1.00 83.25 127 GLU A O 1
ATOM 1038 N N . ARG A 1 128 ? 14.491 -6.205 -17.348 1.00 85.00 128 ARG A N 1
ATOM 1039 C CA . ARG A 1 128 ? 15.323 -6.439 -16.162 1.00 85.00 128 ARG A CA 1
ATOM 1040 C C . ARG A 1 128 ? 15.340 -5.227 -15.229 1.00 85.00 128 ARG A C 1
ATOM 1042 O O . ARG A 1 128 ? 15.139 -5.395 -14.027 1.00 85.00 128 ARG A O 1
ATOM 1049 N N . ASP A 1 129 ? 15.549 -4.032 -15.770 1.00 79.56 129 ASP A N 1
ATOM 1050 C CA . ASP A 1 129 ? 15.649 -2.793 -14.992 1.00 79.56 129 ASP A CA 1
ATOM 1051 C C . ASP A 1 129 ? 14.279 -2.287 -14.511 1.00 79.56 129 ASP A C 1
ATOM 1053 O O . ASP A 1 129 ? 14.194 -1.568 -13.507 1.00 79.56 129 ASP A O 1
ATOM 1057 N N . LEU A 1 130 ? 13.193 -2.678 -15.194 1.00 78.94 130 LEU A N 1
ATOM 1058 C CA . LEU A 1 130 ? 11.825 -2.412 -14.756 1.00 78.94 130 LEU A CA 1
ATOM 1059 C C . LEU A 1 130 ? 11.260 -3.457 -13.783 1.00 78.94 130 LEU A C 1
ATOM 1061 O O . LEU A 1 130 ? 10.185 -3.242 -13.213 1.00 78.94 130 LEU A O 1
ATOM 1065 N N . LYS A 1 131 ? 11.978 -4.553 -13.530 1.00 82.62 131 LYS A N 1
ATOM 1066 C CA . LYS A 1 131 ? 11.527 -5.603 -12.617 1.00 82.62 131 LYS A CA 1
ATOM 1067 C C . LYS A 1 131 ? 11.457 -5.086 -11.176 1.00 82.62 131 LYS A C 1
ATOM 1069 O O . LYS A 1 131 ? 12.439 -4.599 -10.623 1.00 82.62 131 LYS A O 1
ATOM 1074 N N . GLY A 1 132 ? 10.287 -5.227 -10.550 1.00 79.31 132 GLY A N 1
ATOM 1075 C CA . GLY A 1 132 ? 10.072 -4.847 -9.147 1.00 79.31 132 GLY A CA 1
ATOM 1076 C C . GLY A 1 132 ? 9.777 -3.361 -8.913 1.00 79.31 132 GLY A C 1
ATOM 1077 O O . GLY A 1 132 ? 9.901 -2.892 -7.781 1.00 79.31 132 GLY A O 1
ATOM 1078 N N . LYS A 1 133 ? 9.389 -2.604 -9.949 1.00 79.31 133 LYS A N 1
ATOM 1079 C CA . LYS A 1 133 ? 8.933 -1.220 -9.764 1.00 79.31 133 LYS A CA 1
ATOM 1080 C C . LYS A 1 133 ? 7.655 -1.149 -8.915 1.00 79.31 133 LYS A C 1
ATOM 1082 O O . LYS A 1 133 ? 6.779 -2.003 -9.060 1.00 79.31 133 LYS A O 1
ATOM 1087 N N . PRO A 1 134 ? 7.512 -0.125 -8.053 1.00 77.06 134 PRO A N 1
ATOM 1088 C CA . PRO A 1 134 ? 6.275 0.098 -7.318 1.00 77.06 134 PRO A CA 1
ATOM 1089 C C . PRO A 1 134 ? 5.108 0.390 -8.267 1.00 77.06 134 PRO A C 1
ATOM 1091 O O . PRO A 1 134 ? 5.257 1.162 -9.207 1.00 77.06 134 PRO A O 1
ATOM 1094 N N . VAL A 1 135 ? 3.924 -0.153 -7.968 1.00 76.81 135 VAL A N 1
ATOM 1095 C CA . VAL A 1 135 ? 2.711 -0.031 -8.807 1.00 76.81 135 VAL A CA 1
ATOM 1096 C C . VAL A 1 135 ? 2.242 1.416 -9.049 1.00 76.81 135 VAL A C 1
ATOM 1098 O O . VAL A 1 135 ? 1.491 1.689 -9.979 1.00 76.81 135 VAL A O 1
ATOM 1101 N N . TRP A 1 136 ? 2.672 2.359 -8.211 1.00 78.50 136 TRP A N 1
ATOM 1102 C CA . TRP A 1 136 ? 2.327 3.781 -8.302 1.00 78.50 136 TRP A CA 1
ATOM 1103 C C . TRP A 1 136 ? 3.315 4.608 -9.150 1.00 78.50 136 TRP A C 1
ATOM 1105 O O . TRP A 1 136 ? 3.088 5.803 -9.351 1.00 78.50 136 TRP A O 1
ATOM 1115 N N . LEU A 1 137 ? 4.387 3.993 -9.665 1.00 79.06 137 LEU A N 1
ATOM 1116 C CA . LEU A 1 137 ? 5.336 4.591 -10.609 1.00 79.06 137 LEU A CA 1
ATOM 1117 C C . LEU A 1 137 ? 5.194 3.921 -11.975 1.00 79.06 137 LEU A C 1
ATOM 1119 O O . LEU A 1 137 ? 5.479 2.734 -12.124 1.00 79.06 137 LEU A O 1
ATOM 1123 N N . GLU A 1 138 ? 4.800 4.697 -12.977 1.00 76.38 138 GLU A N 1
ATOM 1124 C CA . GLU A 1 138 ? 4.673 4.234 -14.355 1.00 76.38 138 GLU A CA 1
ATOM 1125 C C . GLU A 1 138 ? 5.835 4.775 -15.189 1.00 76.38 138 GLU A C 1
ATOM 1127 O O . GLU A 1 138 ? 6.269 5.916 -15.019 1.00 76.38 138 GLU A O 1
ATOM 1132 N N . VAL A 1 139 ? 6.379 3.934 -16.069 1.00 78.56 139 VAL A N 1
ATOM 1133 C CA . VAL A 1 139 ? 7.455 4.326 -16.984 1.00 78.56 139 VAL A CA 1
ATOM 1134 C C . VAL A 1 139 ? 7.042 3.979 -18.398 1.00 78.56 139 VAL A C 1
ATOM 1136 O O . VAL A 1 139 ? 6.988 2.805 -18.768 1.00 78.56 139 VAL A O 1
ATOM 1139 N N . GLN A 1 140 ? 6.759 5.020 -19.169 1.00 78.50 140 GLN A N 1
ATOM 1140 C CA . GLN A 1 140 ? 6.568 4.933 -20.606 1.00 78.50 140 GLN A CA 1
ATOM 1141 C C . GLN A 1 140 ? 7.936 4.815 -21.272 1.00 78.50 140 GLN A C 1
ATOM 1143 O O . GLN A 1 140 ? 8.917 5.413 -20.816 1.00 78.50 140 GLN A O 1
ATOM 1148 N N . HIS A 1 141 ? 8.017 4.004 -22.316 1.00 77.31 141 HIS A N 1
ATOM 1149 C CA . HIS A 1 141 ? 9.260 3.765 -23.026 1.00 77.31 141 HIS A CA 1
ATOM 1150 C C . HIS A 1 141 ? 8.987 3.501 -24.500 1.00 77.31 141 HIS A C 1
ATOM 1152 O O . HIS A 1 141 ? 8.050 2.779 -24.825 1.00 77.31 141 HIS A O 1
ATOM 1158 N N . ASP A 1 142 ? 9.860 4.027 -25.351 1.00 77.38 142 ASP A N 1
ATOM 1159 C CA . ASP A 1 142 ? 9.850 3.801 -26.791 1.00 77.38 142 ASP A CA 1
ATOM 1160 C C . ASP A 1 142 ? 11.249 3.396 -27.259 1.00 77.38 142 ASP A C 1
ATOM 1162 O O . ASP A 1 142 ? 12.263 3.946 -26.819 1.00 77.38 142 ASP A O 1
ATOM 1166 N N . LEU A 1 143 ? 11.311 2.414 -28.157 1.00 77.56 143 LEU A N 1
ATOM 1167 C CA . LEU A 1 143 ? 12.549 1.938 -28.775 1.00 77.56 143 LEU A CA 1
ATOM 1168 C C . LEU A 1 143 ? 12.823 2.756 -30.040 1.00 77.56 143 LEU A C 1
ATOM 1170 O O . LEU A 1 143 ? 12.037 2.727 -30.984 1.00 77.56 143 LEU A O 1
ATOM 1174 N N . VAL A 1 144 ?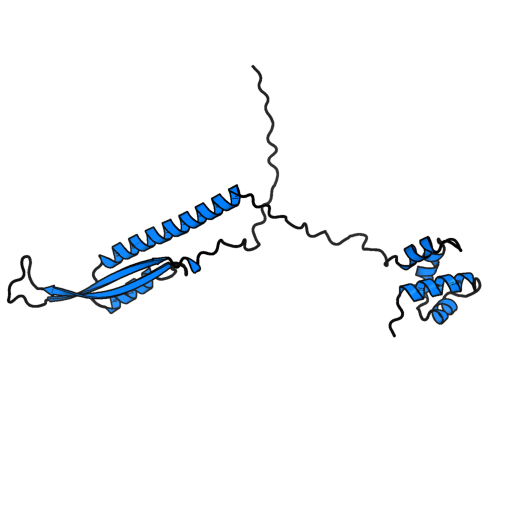 13.948 3.468 -30.068 1.00 76.12 144 VAL A N 1
ATOM 1175 C CA . VAL A 1 144 ? 14.359 4.322 -31.188 1.00 76.12 144 VAL A CA 1
ATOM 1176 C C . VAL A 1 144 ? 15.619 3.746 -31.832 1.00 76.12 144 VAL A C 1
ATOM 1178 O O . VAL A 1 144 ? 16.655 3.575 -31.184 1.00 76.12 144 VAL A O 1
ATOM 1181 N N . ALA A 1 145 ? 15.538 3.448 -33.128 1.00 75.56 145 ALA A N 1
ATOM 1182 C CA . ALA A 1 145 ? 16.682 3.014 -33.920 1.00 75.56 145 ALA A CA 1
ATOM 1183 C C . ALA A 1 145 ? 17.496 4.226 -34.403 1.00 75.56 145 ALA A C 1
ATOM 1185 O O . ALA A 1 145 ? 16.966 5.140 -35.033 1.00 75.56 145 ALA A O 1
ATOM 1186 N N . HIS A 1 146 ? 18.802 4.213 -34.151 1.00 69.94 146 HIS A N 1
ATOM 1187 C CA . HIS A 1 146 ? 19.751 5.217 -34.618 1.00 69.94 146 HIS A CA 1
ATOM 1188 C C . HIS A 1 146 ? 20.718 4.611 -35.639 1.00 69.94 146 HIS A C 1
ATOM 1190 O O . HIS A 1 146 ? 21.445 3.656 -35.361 1.00 69.94 146 HIS A O 1
ATOM 1196 N N . ALA A 1 147 ? 20.744 5.198 -36.834 1.00 68.25 147 ALA A N 1
ATOM 1197 C CA . ALA A 1 147 ? 21.676 4.851 -37.899 1.00 68.25 147 ALA A CA 1
ATOM 1198 C C . ALA A 1 147 ? 23.116 5.261 -37.534 1.00 68.25 147 ALA A C 1
ATOM 1200 O O . ALA A 1 147 ? 23.378 6.432 -37.247 1.00 68.25 147 ALA A O 1
ATOM 1201 N N . GLN A 1 148 ? 24.058 4.315 -37.572 1.00 64.44 148 GLN A N 1
ATOM 1202 C CA . GLN A 1 148 ? 25.489 4.581 -37.424 1.00 64.44 148 GLN A CA 1
ATOM 1203 C C . GLN A 1 148 ? 26.174 4.524 -38.796 1.00 64.44 148 GLN A C 1
ATOM 1205 O O . GLN A 1 148 ? 26.107 3.514 -39.497 1.00 64.44 148 GLN A O 1
ATOM 1210 N N . TYR A 1 149 ? 26.861 5.604 -39.167 1.00 62.53 149 TYR A N 1
ATOM 1211 C CA . TYR A 1 149 ? 27.534 5.756 -40.460 1.00 62.53 149 TYR A CA 1
ATOM 1212 C C . TYR A 1 149 ? 29.044 5.520 -40.336 1.00 62.53 149 TYR A C 1
ATOM 1214 O O . TYR A 1 149 ? 29.649 5.877 -39.320 1.00 62.53 149 TYR A O 1
ATOM 1222 N N . ALA A 1 150 ? 29.659 4.951 -41.374 1.00 49.12 150 ALA A N 1
ATOM 1223 C CA . ALA A 1 150 ? 31.100 4.720 -41.414 1.00 49.12 150 ALA A CA 1
ATOM 1224 C C . ALA A 1 150 ? 31.842 6.056 -41.591 1.00 49.12 150 ALA A C 1
ATOM 1226 O O . ALA A 1 150 ? 31.823 6.651 -42.671 1.00 49.12 150 ALA A O 1
ATOM 1227 N N . GLY A 1 151 ? 32.510 6.532 -40.537 1.00 53.34 151 GLY A N 1
ATOM 1228 C CA . GLY A 1 151 ? 33.454 7.652 -40.621 1.00 53.34 151 GLY A CA 1
ATOM 1229 C C . GLY A 1 151 ? 33.597 8.448 -39.322 1.00 53.34 151 GLY A C 1
ATOM 1230 O O . GLY A 1 151 ? 32.625 8.685 -38.612 1.00 53.34 151 GLY A O 1
ATOM 1231 N N . LYS A 1 152 ? 34.821 8.893 -39.007 1.00 49.84 152 LYS A N 1
ATOM 1232 C CA . LYS A 1 152 ? 35.064 9.921 -37.981 1.00 49.84 152 LYS A CA 1
ATOM 1233 C C . LYS A 1 152 ? 34.911 11.306 -38.624 1.00 49.84 152 LYS A C 1
ATOM 1235 O O . LYS A 1 152 ? 35.586 11.590 -39.608 1.00 49.84 152 LYS A O 1
ATOM 1240 N N . GLY A 1 153 ? 34.070 12.170 -38.051 1.00 62.38 153 GLY A N 1
ATOM 1241 C CA . GLY A 1 153 ? 33.870 13.556 -38.503 1.00 62.38 153 GLY A CA 1
ATOM 1242 C C . GLY A 1 153 ? 32.562 13.793 -39.272 1.00 62.38 153 GLY A C 1
ATOM 1243 O O . GLY A 1 153 ? 31.642 12.982 -39.220 1.00 62.38 153 GLY A O 1
ATOM 1244 N N . ARG A 1 154 ? 32.458 14.947 -39.950 1.00 55.25 154 ARG A N 1
ATOM 1245 C CA . ARG A 1 154 ? 31.269 15.379 -40.710 1.00 55.25 154 ARG A CA 1
ATOM 1246 C C . ARG A 1 154 ? 30.917 14.342 -41.784 1.00 55.25 154 ARG A C 1
ATOM 1248 O O . ARG A 1 154 ? 31.781 13.997 -42.588 1.00 55.25 154 ARG A O 1
ATOM 1255 N N . LEU A 1 155 ? 29.664 13.875 -41.795 1.00 55.75 155 LEU A N 1
ATOM 1256 C CA . LEU A 1 155 ? 29.195 12.851 -42.732 1.00 55.75 155 LEU A CA 1
ATOM 1257 C C . LEU A 1 155 ? 29.480 13.271 -44.180 1.00 55.75 155 LEU A C 1
ATOM 1259 O O . LEU A 1 155 ? 29.141 14.384 -44.593 1.00 55.75 155 LEU A O 1
ATOM 1263 N N . ARG A 1 156 ? 30.107 12.371 -44.941 1.00 55.62 156 ARG A N 1
ATOM 1264 C CA . ARG A 1 156 ? 30.305 12.525 -46.384 1.00 55.62 156 ARG A CA 1
ATOM 1265 C C . ARG A 1 156 ? 29.101 11.930 -47.110 1.00 55.62 156 ARG A C 1
ATOM 1267 O O . ARG A 1 156 ? 28.478 10.996 -46.617 1.00 55.62 156 ARG A O 1
ATOM 1274 N N . LYS A 1 157 ? 28.781 12.486 -48.281 1.00 53.03 157 LYS A N 1
ATOM 1275 C CA . LYS A 1 157 ? 27.600 12.135 -49.090 1.00 53.03 157 LYS A CA 1
ATOM 1276 C C . LYS A 1 157 ? 27.518 10.636 -49.435 1.00 53.03 157 LYS A C 1
ATOM 1278 O O . LYS A 1 157 ? 26.417 10.130 -49.603 1.00 53.03 157 LYS A O 1
ATOM 1283 N N . ASP A 1 158 ? 28.659 9.943 -49.421 1.00 58.78 158 ASP A N 1
ATOM 1284 C CA . ASP A 1 158 ? 28.800 8.539 -49.827 1.00 58.78 158 ASP A CA 1
ATOM 1285 C C . ASP A 1 158 ? 29.168 7.603 -48.652 1.00 58.78 158 ASP A C 1
ATOM 1287 O O . ASP A 1 158 ? 29.687 6.506 -48.852 1.00 58.78 158 ASP A O 1
ATOM 1291 N N . SER A 1 159 ? 28.951 8.034 -47.403 1.00 57.97 159 SER A N 1
ATOM 1292 C CA . SER A 1 159 ? 29.208 7.207 -46.217 1.00 57.97 159 SER A CA 1
ATOM 1293 C C . SER A 1 159 ? 28.232 6.028 -46.138 1.00 57.97 159 SER A C 1
ATOM 1295 O O . SER A 1 159 ? 27.036 6.210 -45.908 1.00 57.97 159 SER A O 1
ATOM 1297 N N . SER A 1 160 ? 28.750 4.807 -46.253 1.00 52.50 160 SER A N 1
ATOM 1298 C CA . SER A 1 160 ? 27.983 3.574 -46.073 1.00 52.50 160 SER A CA 1
ATOM 1299 C C . SER A 1 160 ? 27.525 3.399 -44.618 1.00 52.50 160 SER A C 1
ATOM 1301 O O . SER A 1 160 ? 28.265 3.643 -43.658 1.00 52.50 160 SER A O 1
ATOM 1303 N N . LEU A 1 161 ? 26.271 2.974 -44.450 1.00 58.66 161 LEU A N 1
ATOM 1304 C CA . LEU A 1 161 ? 25.690 2.628 -43.156 1.00 58.66 161 LEU A CA 1
ATOM 1305 C C . LEU A 1 161 ? 26.451 1.430 -42.561 1.00 58.66 161 LEU A C 1
ATOM 1307 O O . LEU A 1 161 ? 26.566 0.393 -43.208 1.00 58.66 161 LEU A O 1
ATOM 1311 N N . THR A 1 162 ? 26.995 1.567 -41.350 1.00 60.31 162 THR A N 1
ATOM 1312 C CA . THR A 1 162 ? 27.807 0.515 -40.706 1.00 60.31 162 THR A CA 1
ATOM 1313 C C . THR A 1 162 ? 26.972 -0.406 -39.831 1.00 60.31 162 THR A C 1
ATOM 1315 O O . THR A 1 162 ? 27.172 -1.615 -39.844 1.00 60.31 162 THR A O 1
ATOM 1318 N N . SER A 1 163 ? 26.057 0.150 -39.035 1.00 61.69 163 SER A N 1
ATOM 1319 C CA . SER A 1 163 ? 25.157 -0.632 -38.183 1.00 61.69 163 SER A CA 1
ATOM 1320 C C . SER A 1 163 ? 23.980 0.220 -37.702 1.00 61.69 163 SER A C 1
ATOM 1322 O O . SER A 1 163 ? 24.019 1.450 -37.785 1.00 61.69 163 SER A O 1
ATOM 1324 N N . HIS A 1 164 ? 22.934 -0.426 -37.190 1.00 67.19 164 HIS A N 1
ATOM 1325 C CA . HIS A 1 164 ? 21.878 0.242 -36.431 1.00 67.19 164 HIS A CA 1
ATOM 1326 C C . HIS A 1 164 ? 22.163 0.061 -34.941 1.00 67.19 164 HIS A C 1
ATOM 1328 O O . HIS A 1 164 ? 22.357 -1.063 -34.484 1.00 67.19 164 HIS A O 1
ATOM 1334 N N . GLN A 1 165 ? 22.172 1.155 -34.185 1.00 73.75 165 GLN A N 1
ATOM 1335 C CA . GLN A 1 165 ? 22.243 1.120 -32.727 1.00 73.75 165 GLN A CA 1
ATOM 1336 C C . GLN A 1 165 ? 20.887 1.503 -32.152 1.00 73.75 165 GLN A C 1
ATOM 1338 O O . GLN A 1 165 ? 20.265 2.463 -32.597 1.00 73.75 165 GLN A O 1
ATOM 1343 N N . TRP A 1 166 ? 20.431 0.766 -31.151 1.00 72.25 166 TRP A N 1
ATOM 1344 C CA . TRP A 1 166 ? 19.140 0.997 -30.516 1.00 72.25 166 TRP A CA 1
ATOM 1345 C C . TRP A 1 166 ? 19.318 1.802 -29.231 1.00 72.25 166 TRP A C 1
ATOM 1347 O O . TRP A 1 166 ? 20.205 1.511 -28.422 1.00 72.25 166 TRP A O 1
ATOM 1357 N N . GLN A 1 167 ? 18.475 2.815 -29.047 1.00 76.12 167 GLN A N 1
ATOM 1358 C CA . GLN A 1 167 ? 18.337 3.573 -27.803 1.00 76.12 167 GLN A CA 1
ATOM 1359 C C . GLN A 1 167 ? 16.887 3.497 -27.331 1.00 76.12 167 GLN A C 1
ATOM 1361 O O . GLN A 1 167 ? 15.978 3.275 -28.128 1.00 76.12 167 GLN A O 1
ATOM 1366 N N . VAL A 1 168 ? 16.665 3.666 -26.030 1.00 73.88 168 VAL A N 1
ATOM 1367 C CA . VAL A 1 168 ? 15.312 3.670 -25.468 1.00 73.88 168 VAL A CA 1
ATOM 1368 C C . VAL A 1 168 ? 15.018 5.043 -24.897 1.00 73.88 168 VAL A C 1
ATOM 1370 O O . VAL A 1 168 ? 15.659 5.472 -23.937 1.00 73.88 168 VAL A O 1
ATOM 1373 N N . ALA A 1 169 ? 14.042 5.727 -25.480 1.00 72.00 169 ALA A N 1
ATOM 1374 C CA . ALA A 1 169 ? 13.489 6.941 -24.908 1.00 72.00 169 ALA A CA 1
ATOM 1375 C C . ALA A 1 169 ? 12.567 6.541 -23.754 1.00 72.00 169 ALA A C 1
ATOM 1377 O O . ALA A 1 169 ? 11.751 5.635 -23.896 1.00 72.00 169 ALA A O 1
ATOM 1378 N N . THR A 1 170 ? 12.713 7.176 -22.594 1.00 70.69 170 THR A N 1
ATOM 1379 C CA . THR A 1 170 ? 11.919 6.844 -21.404 1.00 70.69 170 THR A CA 1
ATOM 1380 C C . THR A 1 170 ? 11.304 8.102 -20.810 1.00 70.69 170 THR A C 1
ATOM 1382 O O . THR A 1 170 ? 11.970 9.128 -20.685 1.00 70.69 170 THR A O 1
ATOM 1385 N N . ALA A 1 171 ? 10.034 8.016 -20.423 1.00 67.88 171 ALA A N 1
ATOM 1386 C CA . ALA A 1 171 ? 9.327 9.051 -19.682 1.00 67.88 171 ALA A CA 1
ATOM 1387 C C . ALA A 1 171 ? 8.770 8.443 -18.391 1.00 67.88 171 ALA A C 1
ATOM 1389 O O . ALA A 1 171 ? 8.092 7.414 -18.402 1.00 67.88 171 ALA A O 1
ATOM 1390 N N . VAL A 1 172 ? 9.087 9.062 -17.254 1.00 71.56 172 VAL A N 1
ATOM 1391 C CA . VAL A 1 172 ? 8.637 8.609 -15.933 1.00 71.56 172 VAL A CA 1
ATOM 1392 C C . VAL A 1 172 ? 7.437 9.443 -15.514 1.00 71.56 172 VAL A C 1
ATOM 1394 O O . VAL A 1 172 ? 7.470 10.669 -15.586 1.00 71.56 172 VAL A O 1
ATOM 1397 N N . THR A 1 173 ? 6.366 8.796 -15.065 1.00 70.75 173 THR A N 1
ATOM 1398 C CA . THR A 1 173 ? 5.169 9.486 -14.576 1.00 70.75 173 THR A CA 1
ATOM 1399 C C . THR A 1 173 ? 4.694 8.862 -13.269 1.00 70.75 173 THR A C 1
ATOM 1401 O O . THR A 1 173 ? 4.636 7.643 -13.107 1.00 70.75 173 THR A O 1
ATOM 1404 N N . VAL A 1 174 ? 4.344 9.709 -12.300 1.00 69.50 174 VAL A N 1
ATOM 1405 C CA . VAL A 1 174 ? 3.800 9.266 -11.011 1.00 69.50 174 VAL A CA 1
ATOM 1406 C C . VAL A 1 174 ? 2.283 9.151 -11.111 1.00 69.50 174 VAL A C 1
ATOM 1408 O O . VAL A 1 174 ? 1.593 10.139 -11.367 1.00 69.50 174 VAL A O 1
ATOM 1411 N N . ARG A 1 175 ? 1.736 7.965 -10.831 1.00 67.94 175 ARG A N 1
ATOM 1412 C CA . ARG A 1 175 ? 0.285 7.775 -10.705 1.00 67.94 175 ARG A CA 1
ATOM 1413 C C . ARG A 1 175 ? -0.150 8.120 -9.284 1.00 67.94 175 ARG A C 1
ATOM 1415 O O . ARG A 1 175 ? -0.272 7.258 -8.414 1.00 67.94 175 ARG A O 1
ATOM 1422 N N . SER A 1 176 ? -0.436 9.397 -9.060 1.00 58.25 176 SER A N 1
ATOM 1423 C CA . SER A 1 176 ? -0.860 9.960 -7.768 1.00 58.25 176 SER A CA 1
ATOM 1424 C C . SER A 1 176 ? -2.058 9.243 -7.122 1.00 58.25 176 SER A C 1
ATOM 1426 O O . SER A 1 176 ? -2.126 9.145 -5.899 1.00 58.25 176 SER A O 1
ATOM 1428 N N . ARG A 1 177 ? -2.965 8.655 -7.918 1.00 57.12 177 ARG A N 1
ATOM 1429 C CA . ARG A 1 177 ? -4.161 7.929 -7.437 1.00 57.12 177 ARG A CA 1
ATOM 1430 C C . ARG A 1 177 ? -3.856 6.645 -6.646 1.00 57.12 177 ARG A C 1
ATOM 1432 O O . ARG A 1 177 ? -4.722 6.175 -5.915 1.00 57.12 177 ARG A O 1
ATOM 1439 N N . ALA A 1 178 ? -2.657 6.078 -6.780 1.00 57.44 178 ALA A N 1
ATOM 1440 C CA . ALA A 1 178 ? -2.259 4.837 -6.107 1.00 57.44 178 ALA A CA 1
ATOM 1441 C C . ALA A 1 178 ? -1.463 5.067 -4.806 1.00 57.44 178 ALA A C 1
ATOM 1443 O O . ALA A 1 178 ? -1.161 4.114 -4.086 1.00 57.44 178 ALA A O 1
ATOM 1444 N N . ILE A 1 179 ? -1.142 6.323 -4.475 1.00 59.12 179 ILE A N 1
ATOM 1445 C CA . ILE A 1 179 ? -0.406 6.683 -3.261 1.00 59.12 179 ILE A CA 1
ATOM 1446 C C . ILE A 1 179 ? -1.406 6.782 -2.102 1.00 59.12 179 ILE A C 1
ATOM 1448 O O . ILE A 1 179 ? -1.878 7.856 -1.732 1.00 59.12 179 ILE A O 1
ATOM 1452 N N . VAL A 1 180 ? -1.771 5.632 -1.542 1.00 56.19 180 VAL A N 1
ATOM 1453 C CA . VAL A 1 180 ? -2.598 5.561 -0.334 1.00 56.19 180 VAL A CA 1
ATOM 1454 C C . VAL A 1 180 ? -1.663 5.511 0.867 1.00 56.19 180 VAL A C 1
ATOM 1456 O O . VAL A 1 180 ? -0.780 4.657 0.921 1.00 56.19 180 VAL A O 1
ATOM 1459 N N . LEU A 1 181 ? -1.854 6.415 1.837 1.00 52.44 181 LEU A N 1
ATOM 1460 C CA . LEU A 1 181 ? -1.171 6.330 3.132 1.00 52.44 181 LEU A CA 1
ATOM 1461 C C . LEU A 1 181 ? -1.306 4.898 3.658 1.00 52.44 181 LEU A C 1
ATOM 1463 O O . LEU A 1 181 ? -2.440 4.408 3.720 1.00 52.44 181 LEU A O 1
ATOM 1467 N N . PRO A 1 182 ? -0.202 4.221 4.027 1.00 45.97 182 PRO A N 1
ATOM 1468 C CA . PRO A 1 182 ? -0.288 2.868 4.540 1.00 45.97 182 PRO A CA 1
ATOM 1469 C C . PRO A 1 182 ? -1.232 2.883 5.741 1.00 45.97 182 PRO A C 1
ATOM 1471 O O . PRO A 1 182 ? -0.967 3.519 6.767 1.00 45.97 182 PRO A O 1
ATOM 1474 N N . ARG A 1 183 ? -2.383 2.219 5.594 1.00 44.12 183 ARG A N 1
ATOM 1475 C CA . ARG A 1 183 ? -3.209 1.875 6.747 1.00 44.12 183 ARG A CA 1
ATOM 1476 C C . ARG A 1 183 ? -2.337 0.971 7.611 1.00 44.12 183 ARG A C 1
ATOM 1478 O O . ARG A 1 183 ? -1.662 0.115 7.041 1.00 44.12 183 ARG A O 1
ATOM 1485 N N . PRO A 1 184 ? -2.300 1.160 8.938 1.00 41.03 184 PRO A N 1
ATOM 1486 C CA . PRO A 1 184 ? -1.519 0.278 9.784 1.00 41.03 184 PRO A CA 1
ATOM 1487 C C . PRO A 1 184 ? -2.033 -1.143 9.560 1.00 41.03 184 PRO A C 1
ATOM 1489 O O . PRO A 1 184 ? -3.151 -1.476 9.948 1.00 41.03 184 PRO A O 1
ATOM 1492 N N . THR A 1 185 ? -1.236 -1.960 8.878 1.00 40.19 185 THR A N 1
ATOM 1493 C CA . THR A 1 185 ? -1.383 -3.404 8.921 1.00 40.19 185 THR A CA 1
ATOM 1494 C C . THR A 1 185 ? -1.126 -3.771 10.367 1.00 40.19 185 THR A C 1
ATOM 1496 O O . THR A 1 185 ? -0.036 -3.536 10.887 1.00 40.19 185 THR A O 1
ATOM 1499 N N . THR A 1 186 ? -2.168 -4.233 11.049 1.00 45.41 186 THR A N 1
ATOM 1500 C CA . THR A 1 186 ? -2.083 -4.797 12.390 1.00 45.41 186 THR A CA 1
ATOM 1501 C C . THR A 1 186 ? -0.910 -5.764 12.430 1.00 45.41 186 THR A C 1
ATOM 1503 O O . THR A 1 186 ? -0.984 -6.797 11.776 1.00 45.41 186 THR A O 1
ATOM 1506 N N . THR A 1 187 ? 0.170 -5.379 13.112 1.00 45.56 187 THR A N 1
ATOM 1507 C CA . THR A 1 187 ? 1.219 -6.195 13.753 1.00 45.56 187 THR A CA 1
ATOM 1508 C C . THR A 1 187 ? 2.456 -5.314 13.908 1.00 45.56 187 THR A C 1
ATOM 1510 O O . THR A 1 187 ? 3.357 -5.328 13.083 1.00 45.56 187 THR A O 1
ATOM 1513 N N . GLU A 1 188 ? 2.497 -4.528 14.981 1.00 37.81 188 GLU A N 1
ATOM 1514 C CA . GLU A 1 188 ? 3.771 -4.195 15.620 1.00 37.81 188 GLU A CA 1
ATOM 1515 C C . GLU A 1 188 ? 3.495 -3.837 17.082 1.00 37.81 188 GLU A C 1
ATOM 1517 O O . GLU A 1 188 ? 3.103 -2.725 17.443 1.00 37.81 188 GLU A O 1
ATOM 1522 N N . SER A 1 189 ? 3.602 -4.860 17.926 1.00 38.69 189 SER A N 1
ATOM 1523 C CA . SER A 1 189 ? 3.458 -4.776 19.372 1.00 38.69 189 SER A CA 1
ATOM 1524 C C . SER A 1 189 ? 4.586 -3.920 19.947 1.00 38.69 189 SER A C 1
ATOM 1526 O O . SER A 1 189 ? 5.704 -4.393 20.142 1.00 38.69 189 SER A O 1
ATOM 1528 N N . PHE A 1 190 ? 4.306 -2.648 20.238 1.00 39.94 190 PHE A N 1
ATOM 1529 C CA . PHE A 1 190 ? 5.269 -1.774 20.903 1.00 39.94 190 PHE A CA 1
ATOM 1530 C C . PHE A 1 190 ? 5.262 -2.043 22.416 1.00 39.94 190 PHE A C 1
ATOM 1532 O O . PHE A 1 190 ? 4.456 -1.501 23.174 1.00 39.94 190 PHE A O 1
ATOM 1539 N N . ASN A 1 191 ? 6.168 -2.918 22.855 1.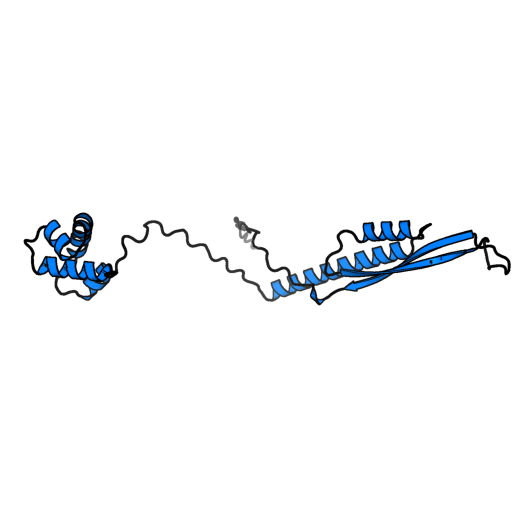00 37.06 191 ASN A N 1
ATOM 1540 C CA . ASN A 1 191 ? 6.382 -3.257 24.259 1.00 37.06 191 ASN A CA 1
ATOM 1541 C C . ASN A 1 191 ? 7.024 -2.075 25.002 1.00 37.06 191 ASN A C 1
ATOM 1543 O O . ASN A 1 191 ? 8.238 -1.870 24.957 1.00 37.06 191 ASN A O 1
ATOM 1547 N N . LYS A 1 192 ? 6.214 -1.282 25.710 1.00 40.75 192 LYS A N 1
ATOM 1548 C CA . LYS A 1 192 ? 6.701 -0.189 26.560 1.00 40.75 192 LYS A CA 1
ATOM 1549 C C . LYS A 1 192 ? 7.202 -0.740 27.903 1.00 40.75 192 LYS A C 1
ATOM 1551 O O . LYS A 1 192 ? 6.649 -0.436 28.958 1.00 40.75 192 LYS A O 1
ATOM 1556 N N . LYS A 1 193 ? 8.281 -1.531 27.888 1.00 39.69 193 LYS A N 1
ATOM 1557 C CA . LYS A 1 193 ? 9.050 -1.819 29.108 1.00 39.69 193 LYS A CA 1
ATOM 1558 C C . LYS A 1 193 ? 9.862 -0.581 29.493 1.00 39.69 193 LYS A C 1
ATOM 1560 O O . LYS A 1 193 ? 10.851 -0.234 28.861 1.00 39.69 193 LYS A O 1
ATOM 1565 N N . GLN A 1 194 ? 9.358 0.090 30.524 1.00 48.12 194 GLN A N 1
ATOM 1566 C CA . GLN A 1 194 ? 10.090 0.799 31.572 1.00 48.12 194 GLN A CA 1
ATOM 1567 C C . GLN A 1 194 ? 11.466 1.383 31.202 1.00 48.12 194 GLN A C 1
ATOM 1569 O O . GLN A 1 194 ? 12.487 0.703 31.246 1.00 48.12 194 GLN A O 1
ATOM 1574 N N . ARG A 1 195 ? 11.519 2.707 31.034 1.00 33.38 195 ARG A N 1
ATOM 1575 C CA . ARG A 1 195 ? 12.685 3.486 31.463 1.00 33.38 195 ARG A CA 1
ATOM 1576 C C . ARG A 1 195 ? 12.232 4.477 32.526 1.00 33.38 195 ARG A C 1
ATOM 1578 O O . ARG A 1 195 ? 11.647 5.511 32.222 1.00 33.38 195 ARG A O 1
ATOM 1585 N N . ARG A 1 196 ? 12.470 4.106 33.786 1.00 37.53 196 ARG A N 1
ATOM 1586 C CA . ARG A 1 196 ? 12.545 5.043 34.908 1.00 37.53 196 ARG A CA 1
ATOM 1587 C C . ARG A 1 196 ? 13.732 5.972 34.627 1.00 37.53 196 ARG A C 1
ATOM 1589 O O . ARG A 1 196 ? 14.866 5.506 34.624 1.00 37.53 196 ARG A O 1
ATOM 1596 N N . SER A 1 197 ? 13.479 7.251 34.363 1.00 34.47 197 SER A N 1
ATOM 1597 C CA . SER A 1 197 ? 14.518 8.285 34.444 1.00 34.47 197 SER A CA 1
ATOM 1598 C C . SER A 1 197 ? 14.692 8.683 35.909 1.00 34.47 197 SER A C 1
ATOM 1600 O O . SER A 1 197 ? 13.689 9.017 36.543 1.00 34.47 197 SER A O 1
ATOM 1602 N N . PRO A 1 198 ? 15.913 8.691 36.470 1.00 43.09 198 PRO A N 1
ATOM 1603 C CA . PRO A 1 198 ? 16.145 9.327 37.750 1.00 43.09 198 PRO A CA 1
ATOM 1604 C C . PRO A 1 198 ? 16.254 10.837 37.520 1.00 43.09 198 PRO A C 1
ATOM 1606 O O . PRO A 1 198 ? 17.148 11.329 36.832 1.00 43.09 198 PRO A O 1
ATOM 1609 N N . PHE A 1 199 ? 15.308 11.565 38.102 1.00 32.69 199 PHE A N 1
ATOM 1610 C CA . PHE A 1 199 ? 15.382 13.003 38.319 1.00 32.69 199 PHE A CA 1
ATOM 1611 C C . PHE A 1 199 ? 16.641 13.283 39.157 1.00 32.69 199 PHE A C 1
ATOM 1613 O O . PHE A 1 199 ? 16.709 12.882 40.319 1.00 32.69 199 PHE A O 1
ATOM 1620 N N . ARG A 1 200 ? 17.665 13.919 38.578 1.00 36.62 200 ARG A N 1
ATOM 1621 C CA . ARG A 1 200 ? 18.844 14.379 39.324 1.00 36.62 200 ARG A CA 1
ATOM 1622 C C . ARG A 1 200 ? 18.774 15.897 39.429 1.00 36.62 200 ARG A C 1
ATOM 1624 O O . ARG A 1 200 ? 19.182 16.611 38.522 1.00 36.62 200 ARG A O 1
ATOM 1631 N N . ASN A 1 201 ? 18.226 16.359 40.550 1.00 39.72 201 ASN A N 1
ATOM 1632 C CA . ASN A 1 201 ? 18.385 17.727 41.027 1.00 39.72 201 ASN A CA 1
ATOM 1633 C C . ASN A 1 201 ? 19.878 18.020 41.209 1.00 39.72 201 ASN A C 1
ATOM 1635 O O . ASN A 1 201 ? 20.587 17.247 41.860 1.00 39.72 201 ASN A O 1
ATOM 1639 N N . ARG A 1 202 ? 20.344 19.157 40.697 1.00 33.66 202 ARG A N 1
ATOM 1640 C CA . ARG A 1 202 ? 21.581 19.772 41.176 1.00 33.66 202 ARG A CA 1
ATOM 1641 C C . ARG A 1 202 ? 21.399 21.282 41.202 1.00 33.66 202 ARG A C 1
ATOM 1643 O O . ARG A 1 202 ? 21.449 21.939 40.172 1.00 33.66 202 ARG A O 1
ATOM 1650 N N . GLN A 1 203 ? 21.151 21.786 42.406 1.00 41.53 203 GLN A N 1
ATOM 1651 C CA . GLN A 1 203 ? 21.457 23.159 42.770 1.00 41.53 203 GLN A CA 1
ATOM 1652 C C . GLN A 1 203 ? 22.978 23.325 42.838 1.00 41.53 203 GLN A C 1
ATOM 1654 O O . GLN A 1 203 ? 23.659 22.470 43.415 1.00 41.53 203 GLN A O 1
ATOM 1659 N N . LYS A 1 204 ? 23.483 24.411 42.261 1.00 40.06 204 LYS A N 1
ATOM 1660 C CA . LYS A 1 204 ? 24.297 25.437 42.923 1.00 40.06 204 LYS A CA 1
ATOM 1661 C C . LYS A 1 204 ? 24.443 26.617 41.975 1.00 40.06 204 LYS A C 1
ATOM 1663 O O . LYS A 1 204 ? 24.639 26.352 40.770 1.00 40.06 204 LYS A O 1
#

Foldseek 3Di:
DDDDQLVLLVLLLVCCVVCVPDDLVRSCVVSVHDSVVSVVSVVQSVPPDDPPVVVSSVSSVDDDDPPPDDPPPPPPDDPDDDPVNVVVLVVVLVVVVVVLLVVVVVVLVVQQPDKAQDPVVNVVVVCVVCPPRDPQKDKDKDKDKDFDWPDDDDDDPPTDTDGIIIGMRMDIDGNPVPSDRDDPPPDDDDPPPDDDDDDDDDDD

Radius of gyration: 41.62 Å; chains: 1; bounding box: 83×60×102 Å

Secondary structure (DSSP, 8-state):
----HHHHHHHHHHHHHH-TT--HHHHHHHHT--HHHHHHHHHHHTTS-TT-HHHHHHHHH--TT--SS-------------HHHHHHHHHHHHHHHHHHHHHHHHHHHHHHH--BSSHHHHHHHHHHHHTT--TTEEEEEEEEEEEEESSSSSPPTT--EEEEEEEEEEEEEE-GGG-------S------------------

Sequence (204 aa):
MTTSDSADRINLFHRMHLHPDWTQEQLGQAVGRSKSWVYKWQKRLESVSAGDDGALHEIVQGQSHARKHPPERLDRWVVVRTQASLRRAQQSMQQQVSRAQATLEQKCWHFSNRRFACEADARAALERDLKGKPVWLEVQHDLVAHAQYAGKGRLRKDSSLTSHQWQVATAVTVRSRAIVLPRPTTTESFNKKQRRSPFRNRQK